Protein AF-A0A351V7A7-F1 (afdb_monomer)

Structure (mmCIF, N/CA/C/O backbone):
data_AF-A0A351V7A7-F1
#
_entry.id   AF-A0A351V7A7-F1
#
loop_
_atom_site.group_PDB
_atom_site.id
_atom_site.type_symbol
_atom_site.label_atom_id
_atom_site.label_alt_id
_atom_site.label_comp_id
_atom_site.label_asym_id
_atom_site.label_entity_id
_atom_site.label_seq_id
_atom_site.pdbx_PDB_ins_code
_atom_site.Cartn_x
_atom_site.Cartn_y
_atom_site.Cartn_z
_atom_site.occupancy
_atom_site.B_iso_or_equiv
_atom_site.auth_seq_id
_atom_site.auth_comp_id
_atom_site.auth_asym_id
_atom_site.auth_atom_id
_atom_site.pdbx_PDB_model_num
ATOM 1 N N . MET A 1 1 ? 24.935 11.975 -60.830 1.00 54.31 1 MET A N 1
ATOM 2 C CA . MET A 1 1 ? 24.536 12.596 -59.544 1.00 54.31 1 MET A CA 1
ATOM 3 C C . MET A 1 1 ? 23.933 11.621 -58.522 1.00 54.31 1 MET A C 1
ATOM 5 O O . MET A 1 1 ? 24.311 11.709 -57.364 1.00 54.31 1 MET A O 1
ATOM 9 N N . GLY A 1 2 ? 23.101 10.635 -58.896 1.00 61.66 2 GLY A N 1
ATOM 10 C CA . GLY A 1 2 ? 22.406 9.767 -57.917 1.00 61.66 2 GLY A CA 1
ATOM 11 C C . GLY A 1 2 ? 23.260 8.833 -57.032 1.00 61.66 2 GLY A C 1
ATOM 12 O O . GLY A 1 2 ? 22.868 8.538 -55.908 1.00 61.66 2 GLY A O 1
ATOM 13 N N . LYS A 1 3 ? 24.451 8.387 -57.471 1.00 72.12 3 LYS A N 1
ATOM 14 C CA . LYS A 1 3 ? 25.300 7.465 -56.675 1.00 72.12 3 LYS A CA 1
ATOM 15 C C . LYS A 1 3 ? 25.941 8.124 -55.445 1.00 72.12 3 LYS A C 1
ATOM 17 O O . LYS A 1 3 ? 26.081 7.466 -54.418 1.00 72.12 3 LYS A O 1
ATOM 22 N N . HIS A 1 4 ? 26.323 9.398 -55.547 1.00 75.44 4 HIS A N 1
ATOM 23 C CA . HIS A 1 4 ? 26.924 10.143 -54.434 1.00 75.44 4 HIS A CA 1
ATOM 24 C C . HIS A 1 4 ? 25.864 10.563 -53.416 1.00 75.44 4 HIS A C 1
ATOM 26 O O . HIS A 1 4 ? 26.072 10.366 -52.225 1.00 75.44 4 HIS A O 1
ATOM 32 N N . VAL A 1 5 ? 24.692 11.004 -53.885 1.00 77.88 5 VAL A N 1
ATOM 33 C CA . VAL A 1 5 ? 23.540 11.319 -53.024 1.00 77.88 5 VAL A CA 1
ATOM 34 C C . VAL A 1 5 ? 23.091 10.085 -52.231 1.00 77.88 5 VAL A C 1
ATOM 36 O O . VAL A 1 5 ? 22.943 10.165 -51.017 1.00 77.88 5 VAL A O 1
ATOM 39 N N . ARG A 1 6 ? 22.995 8.905 -52.869 1.00 80.94 6 ARG A N 1
ATOM 40 C CA . ARG A 1 6 ? 22.656 7.649 -52.173 1.00 80.94 6 ARG A CA 1
ATOM 41 C C . ARG A 1 6 ? 23.686 7.253 -51.109 1.00 80.94 6 ARG A C 1
ATOM 43 O O . ARG A 1 6 ? 23.310 6.748 -50.060 1.00 80.94 6 ARG A O 1
ATOM 50 N N . ARG A 1 7 ? 24.983 7.461 -51.372 1.00 84.19 7 ARG A N 1
ATOM 51 C CA . ARG A 1 7 ? 26.053 7.174 -50.398 1.00 84.19 7 ARG A CA 1
ATOM 52 C C . ARG A 1 7 ? 26.011 8.126 -49.204 1.00 84.19 7 ARG A C 1
ATOM 54 O O . ARG A 1 7 ? 26.176 7.667 -48.084 1.00 84.19 7 ARG A O 1
ATOM 61 N N . ILE A 1 8 ? 25.755 9.412 -49.438 1.00 86.69 8 ILE A N 1
ATOM 62 C CA . ILE A 1 8 ? 25.617 10.411 -48.369 1.00 86.69 8 ILE A CA 1
ATOM 63 C C . ILE A 1 8 ? 24.389 10.098 -47.505 1.00 86.69 8 ILE A C 1
ATOM 65 O O . ILE A 1 8 ? 24.499 10.081 -46.286 1.00 86.69 8 ILE A O 1
ATOM 69 N N . MET A 1 9 ? 23.254 9.759 -48.121 1.00 86.25 9 MET A N 1
ATOM 70 C CA . MET A 1 9 ? 22.037 9.370 -47.401 1.00 86.25 9 MET A CA 1
ATOM 71 C C . MET A 1 9 ? 22.237 8.100 -46.558 1.00 86.25 9 MET A C 1
ATOM 73 O O . MET A 1 9 ? 21.802 8.054 -45.413 1.00 86.25 9 MET A O 1
ATOM 77 N N . LEU A 1 10 ? 22.943 7.093 -47.086 1.00 87.38 10 LEU A N 1
ATOM 78 C CA . LEU A 1 10 ? 23.295 5.884 -46.330 1.00 87.38 10 LEU A CA 1
ATOM 79 C C . LEU A 1 10 ? 24.215 6.182 -45.139 1.00 87.38 10 LEU A C 1
ATOM 81 O O . LEU A 1 10 ? 24.006 5.628 -44.066 1.00 87.38 10 LEU A O 1
ATOM 85 N N . LEU A 1 11 ? 25.211 7.055 -45.311 1.00 87.69 11 LEU A N 1
ATOM 86 C CA . LEU A 1 11 ? 26.093 7.462 -44.214 1.00 87.69 11 LEU A CA 1
ATOM 87 C C . LEU A 1 11 ? 25.341 8.255 -43.139 1.00 87.69 11 LEU A C 1
ATOM 89 O O . LEU A 1 11 ? 25.584 8.040 -41.957 1.00 87.69 11 LEU A O 1
ATOM 93 N N . LEU A 1 12 ? 24.405 9.123 -43.537 1.00 88.69 12 LEU A N 1
ATOM 94 C CA . LEU A 1 12 ? 23.549 9.859 -42.606 1.00 88.69 12 LEU A CA 1
ATOM 95 C C . LEU A 1 12 ? 22.655 8.904 -41.801 1.00 88.69 12 LEU A C 1
ATOM 97 O O . LEU A 1 12 ? 22.594 9.011 -40.582 1.00 88.69 12 LEU A O 1
ATOM 101 N N . LEU A 1 13 ? 22.018 7.933 -42.466 1.00 87.94 13 LEU A N 1
ATOM 102 C CA . LEU A 1 13 ? 21.210 6.907 -41.799 1.00 87.94 13 LEU A CA 1
ATOM 103 C C . LEU A 1 13 ? 22.041 6.069 -40.824 1.00 87.94 13 LEU A C 1
ATOM 105 O O . LEU A 1 13 ? 21.587 5.798 -39.718 1.00 87.94 13 LEU A O 1
ATOM 109 N N . LEU A 1 14 ? 23.268 5.700 -41.203 1.00 90.00 14 LEU A N 1
ATOM 110 C CA . LEU A 1 14 ? 24.176 4.970 -40.321 1.00 90.00 14 LEU A CA 1
ATOM 111 C C . LEU A 1 14 ? 24.566 5.811 -39.097 1.00 90.00 14 LEU A C 1
ATOM 113 O O . LEU A 1 14 ? 24.555 5.303 -37.982 1.00 90.00 14 LEU A O 1
ATOM 117 N N . ALA A 1 15 ? 24.868 7.097 -39.287 1.00 86.38 15 ALA A N 1
ATOM 118 C CA . ALA A 1 15 ? 25.184 8.003 -38.186 1.00 86.38 15 ALA A CA 1
ATOM 119 C C . ALA A 1 15 ? 23.994 8.176 -37.227 1.00 86.38 15 ALA A C 1
ATOM 121 O O . ALA A 1 15 ? 24.184 8.130 -36.015 1.00 86.38 15 ALA A O 1
ATOM 122 N N . ILE A 1 16 ? 22.772 8.302 -37.758 1.00 87.31 16 ILE A N 1
ATOM 123 C CA . ILE A 1 16 ? 21.539 8.351 -36.961 1.00 87.31 16 ILE A CA 1
ATOM 124 C C . ILE A 1 16 ? 21.345 7.039 -36.191 1.00 87.31 16 ILE A C 1
ATOM 126 O O . ILE A 1 16 ? 21.069 7.076 -34.997 1.00 87.31 16 ILE A O 1
ATOM 130 N N . ALA A 1 17 ? 21.542 5.887 -36.836 1.00 84.00 17 ALA A N 1
ATOM 131 C CA . ALA A 1 17 ? 21.417 4.583 -36.188 1.00 84.00 17 ALA A CA 1
ATOM 132 C C . ALA A 1 17 ? 22.445 4.391 -35.060 1.00 84.00 17 ALA A C 1
ATOM 134 O O . ALA A 1 17 ? 22.088 3.928 -33.980 1.00 84.00 17 ALA A O 1
ATOM 135 N N . VAL A 1 18 ? 23.704 4.793 -35.272 1.00 89.25 18 VAL A N 1
ATOM 136 C CA . VAL A 1 18 ? 24.750 4.754 -34.234 1.00 89.25 18 VAL A CA 1
ATOM 137 C C . VAL A 1 18 ? 24.411 5.702 -33.084 1.00 89.25 18 VAL A C 1
ATOM 139 O O . VAL A 1 18 ? 24.521 5.316 -31.923 1.00 89.25 18 VAL A O 1
ATOM 142 N N . TYR A 1 19 ? 23.959 6.920 -33.389 1.00 85.44 19 TYR A N 1
ATOM 143 C CA . TYR A 1 19 ? 23.539 7.890 -32.379 1.00 85.44 19 TYR A CA 1
ATOM 144 C C . TYR A 1 19 ? 22.367 7.366 -31.534 1.00 85.44 19 TYR A C 1
ATOM 146 O O . TYR A 1 19 ? 22.426 7.419 -30.306 1.00 85.44 19 TYR A O 1
ATOM 154 N N . LEU A 1 20 ? 21.339 6.800 -32.175 1.00 83.88 20 LEU A N 1
ATOM 155 C CA . LEU A 1 20 ? 20.207 6.172 -31.492 1.00 83.88 20 LEU A CA 1
ATOM 156 C C . LEU A 1 20 ? 20.654 4.981 -30.645 1.00 83.88 20 LEU A C 1
ATOM 158 O O . LEU A 1 20 ? 20.231 4.874 -29.501 1.00 83.88 20 LEU A O 1
ATOM 162 N N . GLY A 1 21 ? 21.547 4.133 -31.162 1.00 82.38 21 GLY A N 1
ATOM 163 C CA . GLY A 1 21 ? 22.098 3.002 -30.418 1.00 82.38 21 GLY A CA 1
ATOM 164 C C . GLY A 1 21 ? 22.816 3.438 -29.141 1.00 82.38 21 GLY A C 1
ATOM 165 O O . GLY A 1 21 ? 22.538 2.905 -28.074 1.00 82.38 21 GLY A O 1
ATOM 166 N N . ILE A 1 22 ? 23.675 4.458 -29.215 1.00 86.00 22 ILE A N 1
ATOM 167 C CA . ILE A 1 22 ? 24.387 4.995 -28.041 1.00 86.00 22 ILE A CA 1
ATOM 168 C C . ILE A 1 22 ? 23.411 5.623 -27.036 1.00 86.00 22 ILE A C 1
ATOM 170 O O . ILE A 1 22 ? 23.590 5.472 -25.829 1.00 86.00 22 ILE A O 1
ATOM 174 N N . ARG A 1 23 ? 22.375 6.319 -27.518 1.00 83.06 23 ARG A N 1
ATOM 175 C CA . ARG A 1 23 ? 21.398 7.008 -26.664 1.00 83.06 23 ARG A CA 1
ATOM 176 C C . ARG A 1 23 ? 20.409 6.053 -25.989 1.00 83.06 23 ARG A C 1
ATOM 178 O O . ARG A 1 23 ? 20.081 6.265 -24.827 1.00 83.06 23 ARG A O 1
ATOM 185 N N . LEU A 1 24 ? 19.938 5.029 -26.699 1.00 86.81 24 LEU A N 1
ATOM 186 C CA . LEU A 1 24 ? 18.895 4.108 -26.229 1.00 86.81 24 LEU A CA 1
ATOM 187 C C . LEU A 1 24 ? 19.454 2.874 -25.520 1.00 86.81 24 LEU A C 1
ATOM 189 O O . LEU A 1 24 ? 18.743 2.271 -24.723 1.00 86.81 24 LEU A O 1
ATOM 193 N N . TYR A 1 25 ? 20.718 2.507 -25.748 1.00 87.25 25 TYR A N 1
ATOM 194 C CA . TYR A 1 25 ? 21.330 1.357 -25.078 1.00 87.25 25 TYR A CA 1
ATOM 195 C C . TYR A 1 25 ? 21.259 1.424 -23.540 1.00 87.25 25 TYR A C 1
ATOM 197 O O . TYR A 1 25 ? 20.875 0.427 -22.932 1.00 87.25 25 TYR A O 1
ATOM 205 N N . PRO A 1 26 ? 21.549 2.561 -22.877 1.00 86.69 26 PRO A N 1
ATOM 206 C CA . PRO A 1 26 ? 21.407 2.646 -21.426 1.00 86.69 26 PRO A CA 1
ATOM 207 C C . PRO A 1 26 ? 19.961 2.490 -20.940 1.00 86.69 26 PRO A C 1
ATOM 209 O O . PRO A 1 26 ? 19.739 1.918 -19.880 1.00 86.69 26 PRO A O 1
ATOM 212 N N . VAL A 1 27 ? 18.988 2.974 -21.720 1.00 87.88 27 VAL A N 1
ATOM 213 C CA . VAL A 1 27 ? 17.553 2.834 -21.425 1.00 87.88 27 VAL A CA 1
ATOM 214 C C . VAL A 1 27 ? 17.141 1.368 -21.537 1.00 87.88 27 VAL A C 1
ATOM 216 O O . VAL A 1 27 ? 16.478 0.842 -20.653 1.00 87.88 27 VAL A O 1
ATOM 219 N N . TRP A 1 28 ? 17.607 0.677 -22.581 1.00 88.06 28 TRP A N 1
ATOM 220 C CA . TRP A 1 28 ? 17.403 -0.761 -22.744 1.00 88.06 28 TRP A CA 1
ATOM 221 C C . TRP A 1 28 ? 18.041 -1.567 -21.607 1.00 88.06 28 TRP A C 1
ATOM 223 O O . TRP A 1 28 ? 17.397 -2.456 -21.062 1.00 88.06 28 TRP A O 1
ATOM 233 N N . LYS A 1 29 ? 19.275 -1.233 -21.198 1.00 89.50 29 LYS A N 1
ATOM 234 C CA . LYS A 1 29 ? 19.939 -1.888 -20.057 1.00 89.50 29 LYS A CA 1
ATOM 235 C C . LYS A 1 29 ? 19.120 -1.725 -18.771 1.00 89.50 29 LYS A C 1
ATOM 237 O O . LYS A 1 29 ? 18.917 -2.706 -18.065 1.00 89.50 29 LYS A O 1
ATOM 242 N N . ALA A 1 30 ? 18.639 -0.514 -18.490 1.00 89.00 30 ALA A N 1
ATOM 243 C CA . ALA A 1 30 ? 17.795 -0.244 -17.329 1.00 89.00 30 ALA A CA 1
ATOM 244 C C . ALA A 1 30 ? 16.463 -1.010 -17.393 1.00 89.00 30 ALA A C 1
ATOM 246 O O . ALA A 1 30 ? 16.033 -1.575 -16.396 1.00 89.00 30 ALA A O 1
ATOM 247 N N . ALA A 1 31 ? 15.849 -1.093 -18.574 1.00 86.25 31 ALA A N 1
ATOM 248 C CA . ALA A 1 31 ? 14.602 -1.819 -18.777 1.00 86.25 31 ALA A CA 1
ATOM 249 C C . ALA A 1 31 ? 14.735 -3.335 -18.566 1.00 86.25 31 ALA A C 1
ATOM 251 O O . ALA A 1 31 ? 13.866 -3.944 -17.948 1.00 86.25 31 ALA A O 1
ATOM 252 N N . VAL A 1 32 ? 15.829 -3.936 -19.050 1.00 87.75 32 VAL A N 1
ATOM 253 C CA . VAL A 1 32 ? 16.147 -5.350 -18.793 1.00 87.75 32 VAL A CA 1
ATOM 254 C C . VAL A 1 32 ? 16.356 -5.579 -17.298 1.00 87.75 32 VAL A C 1
ATOM 256 O O . VAL A 1 32 ? 15.750 -6.484 -16.735 1.00 87.75 32 VAL A O 1
ATOM 259 N N . TYR A 1 33 ? 17.133 -4.711 -16.642 1.00 88.19 33 TYR A N 1
ATOM 260 C CA . TYR A 1 33 ? 17.355 -4.801 -15.201 1.00 88.19 33 TYR A CA 1
ATOM 261 C C . TYR A 1 33 ? 16.041 -4.729 -14.411 1.00 88.19 33 TYR A C 1
ATOM 263 O O . TYR A 1 33 ? 15.819 -5.557 -13.535 1.00 88.19 33 TYR A O 1
ATOM 271 N N . LEU A 1 34 ? 15.142 -3.797 -14.749 1.00 84.69 34 LEU A N 1
ATOM 272 C CA . LEU A 1 34 ? 13.818 -3.720 -14.129 1.00 84.69 34 LEU A CA 1
ATOM 273 C C . LEU A 1 34 ? 13.022 -5.007 -14.333 1.00 84.69 34 LEU A C 1
ATOM 275 O O . LEU A 1 34 ? 12.514 -5.539 -13.361 1.00 84.69 34 LEU A O 1
ATOM 279 N N . SER A 1 35 ? 12.965 -5.554 -15.550 1.00 82.50 35 SER A N 1
ATOM 280 C CA . SER A 1 35 ? 12.219 -6.800 -15.789 1.00 82.50 35 SER A CA 1
ATOM 281 C C . SER A 1 35 ? 12.776 -8.023 -15.061 1.00 82.50 35 SER A C 1
ATOM 283 O O . SER A 1 35 ? 12.042 -8.978 -14.843 1.00 82.50 35 SER A O 1
ATOM 285 N N . GLU A 1 36 ? 14.064 -8.017 -14.717 1.00 84.81 36 GLU A N 1
ATOM 286 C CA . GLU A 1 36 ? 14.718 -9.121 -14.007 1.00 84.81 36 GLU A CA 1
ATOM 287 C C . GLU A 1 36 ? 14.651 -8.971 -12.481 1.00 84.81 36 GLU A C 1
ATOM 289 O O . GLU A 1 36 ? 14.769 -9.970 -11.777 1.00 84.81 36 GLU A O 1
ATOM 294 N N . ASN A 1 37 ? 14.494 -7.744 -11.968 1.00 85.19 37 ASN A N 1
ATOM 295 C CA . ASN A 1 37 ? 14.590 -7.444 -10.534 1.00 85.19 37 ASN A CA 1
ATOM 296 C C . ASN A 1 37 ? 13.294 -6.883 -9.927 1.00 85.19 37 ASN A C 1
ATOM 298 O O . ASN A 1 37 ? 13.193 -6.817 -8.706 1.00 85.19 37 ASN A O 1
ATOM 302 N N . MET A 1 38 ? 12.315 -6.473 -10.740 1.00 81.81 38 MET A N 1
ATOM 303 C CA . MET A 1 38 ? 10.964 -6.154 -10.278 1.00 81.81 38 MET A CA 1
ATOM 304 C C . MET A 1 38 ? 10.112 -7.414 -10.326 1.00 81.81 38 MET A C 1
ATOM 306 O O . MET A 1 38 ? 9.754 -7.890 -11.403 1.00 81.81 38 MET A O 1
ATOM 310 N N . ASP A 1 39 ? 9.765 -7.918 -9.149 1.00 76.94 39 ASP A N 1
ATOM 311 C CA . ASP A 1 39 ? 8.800 -8.993 -8.989 1.00 76.94 39 ASP A CA 1
ATOM 312 C C . ASP A 1 39 ? 7.497 -8.420 -8.424 1.00 76.94 39 ASP A C 1
ATOM 314 O O . ASP A 1 39 ? 7.470 -7.892 -7.317 1.00 76.94 39 ASP A O 1
ATOM 318 N N . PHE A 1 40 ? 6.414 -8.501 -9.195 1.00 75.00 40 PHE A N 1
ATOM 319 C CA . PHE A 1 40 ? 5.090 -8.065 -8.742 1.00 75.00 40 PHE A CA 1
ATOM 320 C C . PHE A 1 40 ? 4.334 -9.161 -7.979 1.00 75.00 40 PHE A C 1
ATOM 322 O O . PHE A 1 40 ? 3.235 -8.906 -7.504 1.00 75.00 40 PHE A O 1
ATOM 329 N N . ALA A 1 41 ? 4.903 -10.362 -7.841 1.00 77.38 41 ALA A N 1
ATOM 330 C CA . ALA A 1 41 ? 4.421 -11.351 -6.882 1.00 77.38 41 ALA A CA 1
ATOM 331 C C . ALA A 1 41 ? 5.002 -11.114 -5.478 1.00 77.38 41 ALA A C 1
ATOM 333 O O . ALA A 1 41 ? 4.406 -11.544 -4.497 1.00 77.38 41 ALA A O 1
ATOM 334 N N . HIS A 1 42 ? 6.146 -10.427 -5.367 1.00 84.31 42 HIS A N 1
ATOM 335 C CA . HIS A 1 42 ? 6.835 -10.194 -4.097 1.00 84.31 42 HIS A CA 1
ATOM 336 C C . HIS A 1 42 ? 7.361 -8.762 -4.025 1.00 84.31 42 HIS A C 1
ATOM 338 O O . HIS A 1 42 ? 8.446 -8.461 -4.535 1.00 84.31 42 HIS A O 1
ATOM 344 N N . TYR A 1 43 ? 6.604 -7.876 -3.385 1.00 84.19 43 TYR A N 1
ATOM 345 C CA . TYR A 1 43 ? 7.007 -6.483 -3.212 1.00 84.19 43 TYR A CA 1
ATOM 346 C C . TYR A 1 43 ? 6.527 -5.909 -1.884 1.00 84.19 43 TYR A C 1
ATOM 348 O O . TYR A 1 43 ? 5.490 -6.296 -1.346 1.00 84.19 43 TYR A O 1
ATOM 356 N N . THR A 1 44 ? 7.262 -4.929 -1.376 1.00 88.56 44 THR A N 1
ATOM 357 C CA . THR A 1 44 ? 6.793 -4.027 -0.327 1.00 88.56 44 THR A CA 1
ATOM 358 C C . THR A 1 44 ? 6.294 -2.744 -0.959 1.00 88.56 44 THR A C 1
ATOM 360 O O . THR A 1 44 ? 6.838 -2.283 -1.967 1.00 88.56 44 THR A O 1
ATOM 363 N N . TYR A 1 45 ? 5.261 -2.164 -0.368 1.00 85.56 45 TYR A N 1
ATOM 364 C CA . TYR A 1 45 ? 4.711 -0.906 -0.829 1.00 85.56 45 TYR A CA 1
ATOM 365 C C . TYR A 1 45 ? 4.457 0.044 0.329 1.00 85.56 45 TYR A C 1
ATOM 367 O O . TYR A 1 45 ? 4.176 -0.343 1.467 1.00 85.56 45 TYR A O 1
ATOM 375 N N . GLU A 1 46 ? 4.542 1.316 -0.005 1.00 88.69 46 GLU A N 1
ATOM 376 C CA . GLU A 1 46 ? 4.198 2.420 0.860 1.00 88.69 46 GLU A CA 1
ATOM 377 C C . GLU A 1 46 ? 3.349 3.393 0.070 1.00 88.69 46 GLU A C 1
ATOM 379 O O . GLU A 1 46 ? 3.610 3.681 -1.096 1.00 88.69 46 GLU A O 1
ATOM 384 N N . LEU A 1 47 ? 2.298 3.857 0.709 1.00 84.88 47 LEU A N 1
ATOM 385 C CA . LEU A 1 47 ? 1.217 4.555 0.072 1.00 84.88 47 LEU A CA 1
ATOM 386 C C . LEU A 1 47 ? 0.807 5.711 0.959 1.00 84.88 47 LEU A C 1
ATOM 388 O O . LEU A 1 47 ? 0.543 5.514 2.139 1.00 84.88 47 LEU A O 1
ATOM 392 N N . GLU A 1 48 ? 0.710 6.897 0.393 1.00 86.62 48 GLU A N 1
ATOM 393 C CA . GLU A 1 48 ? 0.175 8.070 1.061 1.00 86.62 48 GLU A CA 1
ATOM 394 C C . GLU A 1 48 ? -1.032 8.567 0.288 1.00 86.62 48 GLU A C 1
ATOM 396 O O . GLU A 1 48 ? -0.984 8.710 -0.932 1.00 86.62 48 GLU A O 1
ATOM 401 N N . VAL A 1 49 ? -2.115 8.815 1.008 1.00 84.00 49 VAL A N 1
ATOM 402 C CA . VAL A 1 49 ? -3.379 9.280 0.452 1.00 84.00 49 VAL A CA 1
ATOM 403 C C . VAL A 1 49 ? -3.828 10.486 1.241 1.00 84.00 49 VAL A C 1
ATOM 405 O O . VAL A 1 49 ? -3.933 10.430 2.467 1.00 84.00 49 VAL A O 1
ATOM 408 N N . GLU A 1 50 ? -4.158 11.552 0.533 1.00 86.00 50 GLU A N 1
ATOM 409 C CA . GLU A 1 50 ? -4.927 12.659 1.073 1.00 86.00 50 GLU A CA 1
ATOM 410 C C . GLU A 1 50 ? -6.307 12.653 0.426 1.00 86.00 50 GLU A C 1
ATOM 412 O O . GLU A 1 50 ? -6.436 12.691 -0.799 1.00 86.00 50 GLU A O 1
ATOM 417 N N . LEU A 1 51 ? -7.341 12.578 1.255 1.00 84.25 51 LEU A N 1
ATOM 418 C CA . LEU A 1 51 ? -8.732 12.628 0.841 1.00 84.25 51 LEU A CA 1
ATOM 419 C C . LEU A 1 51 ? -9.236 14.072 0.873 1.00 84.25 51 LEU A C 1
ATOM 421 O O . LEU A 1 51 ? -8.964 14.819 1.815 1.00 84.25 51 LEU A O 1
ATOM 425 N N . ASP A 1 52 ? -9.999 14.444 -0.146 1.00 81.94 52 ASP A N 1
ATOM 426 C CA . ASP A 1 52 ? -10.724 15.700 -0.217 1.00 81.94 52 ASP A CA 1
ATOM 427 C C . ASP A 1 52 ? -12.027 15.592 0.583 1.00 81.94 52 ASP A C 1
ATOM 429 O O . ASP A 1 52 ? -12.993 14.943 0.176 1.00 81.94 52 ASP A O 1
ATOM 433 N N . GLN A 1 53 ? -12.045 16.234 1.749 1.00 76.62 53 GLN A N 1
ATOM 434 C CA . GLN A 1 53 ? -13.199 16.241 2.642 1.00 76.62 53 GLN A CA 1
ATOM 435 C C . GLN A 1 53 ? -14.424 16.939 2.025 1.00 76.62 53 GLN A C 1
ATOM 437 O O . GLN A 1 53 ? -15.550 16.621 2.411 1.00 76.62 53 GLN A O 1
ATOM 442 N N . GLU A 1 54 ? -14.229 17.877 1.094 1.00 76.56 54 GLU A N 1
ATOM 443 C CA . GLU A 1 54 ? -15.321 18.633 0.470 1.00 76.56 54 GLU A CA 1
ATOM 444 C C . GLU A 1 54 ? -16.048 17.799 -0.594 1.00 76.56 54 GLU A C 1
ATOM 446 O O . GLU A 1 54 ? -17.274 17.878 -0.711 1.00 76.56 54 GLU A O 1
ATOM 451 N N . GLU A 1 55 ? -15.310 16.939 -1.298 1.00 74.06 55 GLU A N 1
ATOM 452 C CA . GLU A 1 55 ? -15.829 16.033 -2.332 1.00 74.06 55 GLU A CA 1
ATOM 453 C C . GLU A 1 55 ? -16.319 14.684 -1.766 1.00 74.06 55 GLU A C 1
ATOM 455 O O . GLU A 1 55 ? -17.005 13.914 -2.449 1.00 74.06 55 GLU A O 1
ATOM 460 N N . MET A 1 56 ? -16.026 14.380 -0.495 1.00 72.06 56 MET A N 1
ATOM 461 C CA . MET A 1 56 ? -16.534 13.180 0.176 1.00 72.06 56 MET A CA 1
ATOM 462 C C . MET A 1 56 ? -18.066 13.165 0.255 1.00 72.06 56 MET A C 1
ATOM 464 O O . MET A 1 56 ? -18.724 14.110 0.700 1.00 72.06 56 MET A O 1
ATOM 468 N N . GLN A 1 57 ? -18.665 12.013 -0.060 1.00 69.69 57 GLN A N 1
ATOM 469 C CA . GLN A 1 57 ? -20.094 11.817 0.175 1.00 69.69 57 GLN A CA 1
ATOM 470 C C . GLN A 1 57 ? -20.408 11.937 1.674 1.00 69.69 57 GLN A C 1
ATOM 472 O O . GLN A 1 57 ? -19.656 11.448 2.521 1.00 69.69 57 GLN A O 1
ATOM 477 N N . ARG A 1 58 ? -21.571 12.516 2.018 1.00 70.25 58 ARG A N 1
ATOM 478 C CA . ARG A 1 58 ? -21.975 12.748 3.423 1.00 70.25 58 ARG A CA 1
ATOM 479 C C . ARG A 1 58 ? -21.872 11.507 4.312 1.00 70.25 58 ARG A C 1
ATOM 481 O O . ARG A 1 58 ? -21.566 11.637 5.493 1.00 70.25 58 ARG A O 1
ATOM 488 N N . GLU A 1 59 ? -22.160 10.321 3.779 1.00 66.94 59 GLU A N 1
ATOM 489 C CA . GLU A 1 59 ? -22.089 9.071 4.546 1.00 66.94 59 GLU A CA 1
ATOM 490 C C . GLU A 1 59 ? -20.644 8.653 4.854 1.00 66.94 59 GLU A C 1
ATOM 492 O O . GLU A 1 59 ? -20.360 8.238 5.977 1.00 66.94 59 GLU A O 1
ATOM 497 N N . GLN A 1 60 ? -19.722 8.833 3.904 1.00 66.62 60 GLN A N 1
ATOM 498 C CA . GLN A 1 60 ? -18.300 8.519 4.067 1.00 66.62 60 GLN A CA 1
ATOM 499 C C . GLN A 1 60 ? -17.626 9.503 5.031 1.00 66.62 60 GLN A C 1
ATOM 501 O O . GLN A 1 60 ? -16.927 9.077 5.950 1.00 66.62 60 GLN A O 1
ATOM 506 N N . GLY A 1 61 ? -17.895 10.807 4.880 1.00 72.31 61 GLY A N 1
ATOM 507 C CA . GLY A 1 61 ? -17.367 11.835 5.784 1.00 72.31 61 GLY A CA 1
ATOM 508 C C . GLY A 1 61 ? -17.825 11.603 7.224 1.00 72.31 61 GLY A C 1
ATOM 509 O O . GLY A 1 61 ? -17.020 11.599 8.152 1.00 72.31 61 GLY A O 1
ATOM 510 N N . ARG A 1 62 ? -19.108 11.263 7.409 1.00 72.06 62 ARG A N 1
ATOM 511 C CA . ARG A 1 62 ? -19.661 10.919 8.724 1.00 72.06 62 ARG A CA 1
ATOM 512 C C . ARG A 1 62 ? -19.004 9.679 9.338 1.00 72.06 62 ARG A C 1
ATOM 514 O O . ARG A 1 62 ? -18.843 9.620 10.554 1.00 72.06 62 ARG A O 1
ATOM 521 N N . LEU A 1 63 ? -18.651 8.676 8.534 1.00 72.75 63 LEU A N 1
ATOM 522 C CA . LEU A 1 63 ? -17.970 7.479 9.026 1.00 72.75 63 LEU A CA 1
ATOM 523 C C . LEU A 1 63 ? -16.562 7.811 9.535 1.00 72.75 63 LEU A C 1
ATOM 525 O O . LEU A 1 63 ? -16.213 7.373 10.631 1.00 72.75 63 LEU A O 1
ATOM 529 N N . LEU A 1 64 ? -15.792 8.622 8.800 1.00 76.50 64 LEU A N 1
ATOM 530 C CA . LEU A 1 64 ? -14.473 9.084 9.252 1.00 76.50 64 LEU A CA 1
ATOM 531 C C . LEU A 1 64 ? -14.570 9.947 10.513 1.00 76.50 64 LEU A C 1
ATOM 533 O O . LEU A 1 64 ? -13.790 9.750 11.441 1.00 76.50 64 LEU A O 1
ATOM 537 N N . GLU A 1 65 ? -15.562 10.837 10.602 1.00 78.25 65 GLU A N 1
ATOM 538 C CA . GLU A 1 65 ? -15.821 11.631 11.810 1.00 78.25 65 GLU A CA 1
ATOM 539 C C . GLU A 1 65 ? -16.130 10.749 13.027 1.00 78.25 65 GLU A C 1
ATOM 541 O O . GLU A 1 65 ? -15.618 10.987 14.123 1.00 78.25 65 GLU A O 1
ATOM 546 N N . ILE A 1 66 ? -16.959 9.714 12.851 1.00 77.62 66 ILE A N 1
ATOM 547 C CA . ILE A 1 66 ? -17.271 8.758 13.919 1.00 77.62 66 ILE A CA 1
ATOM 548 C C . ILE A 1 66 ? -16.011 7.997 14.320 1.00 77.62 66 ILE A C 1
ATOM 550 O O . ILE A 1 66 ? -15.742 7.883 15.516 1.00 77.62 66 ILE A O 1
ATOM 554 N N . LEU A 1 67 ? -15.238 7.500 13.349 1.00 77.31 67 LEU A N 1
ATOM 555 C CA . LEU A 1 67 ? -13.985 6.799 13.614 1.00 77.31 67 LEU A CA 1
ATOM 556 C C . LEU A 1 67 ? -13.008 7.689 14.381 1.00 77.31 67 LEU A C 1
ATOM 558 O O . LEU A 1 67 ? -12.540 7.266 15.435 1.00 77.31 67 LEU A O 1
ATOM 562 N N . ALA A 1 68 ? -12.768 8.921 13.933 1.00 83.12 68 ALA A N 1
ATOM 563 C CA . ALA A 1 68 ? -11.960 9.920 14.634 1.00 83.12 68 ALA A CA 1
ATOM 564 C C . ALA A 1 68 ? -12.445 10.130 16.079 1.00 83.12 68 ALA A C 1
ATOM 566 O O . ALA A 1 68 ? -11.672 10.022 17.032 1.00 83.12 68 ALA A O 1
ATOM 567 N N . ALA A 1 69 ? -13.754 10.314 16.272 1.00 80.06 69 ALA A N 1
ATOM 568 C CA . ALA A 1 69 ? -14.339 10.545 17.589 1.00 80.06 69 ALA A CA 1
ATOM 569 C C . ALA A 1 69 ? -14.172 9.368 18.568 1.00 80.06 69 ALA A C 1
ATOM 571 O O . ALA A 1 69 ? -14.003 9.601 19.769 1.00 80.06 69 ALA A O 1
ATOM 572 N N . VAL A 1 70 ? -14.245 8.117 18.093 1.00 78.75 70 VAL A N 1
ATOM 573 C CA . VAL A 1 70 ? -14.134 6.930 18.964 1.00 78.75 70 VAL A CA 1
ATOM 574 C C . VAL A 1 70 ? -12.690 6.506 19.202 1.00 78.75 70 VAL A C 1
ATOM 576 O O . VAL A 1 70 ? -12.383 6.011 20.284 1.00 78.75 70 VAL A O 1
ATOM 579 N N . THR A 1 71 ? -11.808 6.722 18.228 1.00 81.62 71 THR A N 1
ATOM 580 C CA . THR A 1 71 ? -10.384 6.349 18.291 1.00 81.62 71 THR A CA 1
ATOM 581 C C . THR A 1 71 ? -9.504 7.447 18.884 1.00 81.62 71 THR A C 1
ATOM 583 O O . THR A 1 71 ? -8.399 7.164 19.336 1.00 81.62 71 THR A O 1
ATOM 586 N N . GLY A 1 72 ? -9.999 8.685 18.933 1.00 81.50 72 GLY A N 1
ATOM 587 C CA . GLY A 1 72 ? -9.290 9.829 19.499 1.00 81.50 72 GLY A CA 1
ATOM 588 C C . GLY A 1 72 ? -8.374 10.571 18.538 1.00 81.50 72 GLY A C 1
ATOM 589 O O . GLY A 1 72 ? -7.676 11.481 18.980 1.00 81.50 72 GLY A O 1
ATOM 590 N N . PHE A 1 73 ? -8.382 10.202 17.260 1.00 84.69 73 PHE A N 1
ATOM 591 C CA . PHE A 1 73 ? -7.672 10.932 16.218 1.00 84.69 73 PHE A CA 1
ATOM 592 C C . PHE A 1 73 ? -8.422 12.213 15.841 1.00 84.69 73 PHE A C 1
ATOM 594 O O . PHE A 1 73 ? -9.640 12.316 16.006 1.00 84.69 73 PHE A O 1
ATOM 601 N N . GLU A 1 74 ? -7.690 13.189 15.314 1.00 84.44 74 GLU A N 1
ATOM 602 C CA . GLU A 1 74 ? -8.297 14.367 14.696 1.00 84.44 74 GLU A CA 1
ATOM 603 C C . GLU A 1 74 ? -8.972 13.962 13.369 1.00 84.44 74 GLU A C 1
ATOM 605 O O . GLU A 1 74 ? -8.426 13.118 12.650 1.00 84.44 74 GLU A O 1
ATOM 610 N N . PRO A 1 75 ? -10.152 14.511 13.023 1.00 80.62 75 PRO A N 1
ATOM 611 C CA . PRO A 1 75 ? -10.825 14.210 11.756 1.00 80.62 75 PRO A CA 1
ATOM 612 C C . PRO A 1 75 ? -9.924 14.415 10.532 1.00 80.62 75 PRO A C 1
ATOM 614 O O . PRO A 1 75 ? -9.920 13.595 9.620 1.00 80.62 75 PRO A O 1
ATOM 617 N N . GLU A 1 76 ? -9.093 15.455 10.551 1.00 82.94 76 GLU A N 1
ATOM 618 C CA . GLU A 1 76 ? -8.138 15.777 9.492 1.00 82.94 76 GLU A CA 1
ATOM 619 C C . GLU A 1 76 ? -7.059 14.691 9.342 1.00 82.94 76 GLU A C 1
ATOM 621 O O . GLU A 1 76 ? -6.619 14.397 8.231 1.00 82.94 76 GLU A O 1
ATOM 626 N N . ALA A 1 77 ? -6.667 14.038 10.443 1.00 84.56 77 ALA A N 1
ATOM 627 C CA . ALA A 1 77 ? -5.730 12.917 10.407 1.00 84.56 77 ALA A CA 1
ATOM 628 C C . ALA A 1 77 ? -6.339 11.682 9.725 1.00 84.56 77 ALA A C 1
ATOM 630 O O . ALA A 1 77 ? -5.614 10.909 9.109 1.00 84.56 77 ALA A O 1
ATOM 631 N N . MET A 1 78 ? -7.663 11.506 9.773 1.00 83.31 78 MET A N 1
ATOM 632 C CA . MET A 1 78 ? -8.353 10.423 9.058 1.00 83.31 78 MET A CA 1
ATOM 633 C C . MET A 1 78 ? -8.470 10.677 7.551 1.00 83.31 78 MET A C 1
ATOM 635 O O . MET A 1 78 ? -8.661 9.731 6.791 1.00 83.31 78 MET A O 1
ATOM 639 N N . CYS A 1 79 ? -8.316 11.929 7.112 1.00 83.69 79 CYS A N 1
ATOM 640 C CA . CYS A 1 79 ? -8.235 12.283 5.695 1.00 83.69 79 CYS A CA 1
ATOM 641 C C . CYS A 1 79 ? -6.811 12.156 5.134 1.00 83.69 79 CYS A C 1
ATOM 643 O O . CYS A 1 79 ? -6.641 12.188 3.923 1.00 83.69 79 CYS A O 1
ATOM 645 N N . ARG A 1 80 ? -5.786 12.001 5.983 1.00 87.69 80 ARG A N 1
ATOM 646 C CA . ARG A 1 80 ? -4.389 11.781 5.577 1.00 87.69 80 ARG A CA 1
ATOM 647 C C . ARG A 1 80 ? -3.944 10.394 6.012 1.00 87.69 80 ARG A C 1
ATOM 649 O O . ARG A 1 80 ? -3.599 10.191 7.171 1.00 87.69 80 ARG A O 1
ATOM 656 N N . LEU A 1 81 ? -3.942 9.433 5.102 1.00 85.94 81 LEU A N 1
ATOM 657 C CA . LEU A 1 81 ? -3.640 8.040 5.414 1.00 85.94 81 LEU A CA 1
ATOM 658 C C . LEU A 1 81 ? -2.282 7.647 4.840 1.00 85.94 81 LEU A C 1
ATOM 660 O O . LEU A 1 81 ? -2.014 7.868 3.663 1.00 85.94 81 LEU A O 1
ATOM 664 N N . THR A 1 82 ? -1.454 7.001 5.653 1.00 88.44 82 THR A N 1
ATOM 665 C CA . THR A 1 82 ? -0.296 6.245 5.176 1.00 88.44 82 THR A CA 1
ATOM 666 C C . THR A 1 82 ? -0.617 4.763 5.287 1.00 88.44 82 THR A C 1
ATOM 668 O O . THR A 1 82 ? -0.959 4.285 6.367 1.00 88.44 82 THR A O 1
ATOM 671 N N . VAL A 1 83 ? -0.496 4.014 4.196 1.00 87.56 83 VAL A N 1
ATOM 672 C CA . VAL A 1 83 ? -0.578 2.554 4.207 1.00 87.56 83 VAL A CA 1
ATOM 673 C C . VAL A 1 83 ? 0.787 1.981 3.884 1.00 87.56 83 VAL A C 1
ATOM 675 O O . VAL A 1 83 ? 1.435 2.381 2.921 1.00 87.56 83 VAL A O 1
ATOM 678 N N . ARG A 1 84 ? 1.232 1.028 4.690 1.00 89.81 84 ARG A N 1
ATOM 679 C CA . ARG A 1 84 ? 2.474 0.289 4.463 1.00 89.81 84 ARG A CA 1
ATOM 680 C C . ARG A 1 84 ? 2.138 -1.177 4.381 1.00 89.81 84 ARG A C 1
ATOM 682 O O . ARG A 1 84 ? 1.289 -1.644 5.133 1.00 89.81 84 ARG A O 1
ATOM 689 N N . GLY A 1 85 ? 2.791 -1.905 3.500 1.00 88.94 85 GLY A N 1
ATOM 690 C CA . GLY A 1 85 ? 2.425 -3.290 3.315 1.00 88.94 85 GLY A CA 1
ATOM 691 C C . GLY A 1 85 ? 3.388 -4.068 2.459 1.00 88.94 85 GLY A C 1
ATOM 692 O O . GLY A 1 85 ? 4.424 -3.573 2.010 1.00 88.94 85 GLY A O 1
ATOM 693 N N . SER A 1 86 ? 3.016 -5.316 2.242 1.00 88.94 86 SER A N 1
ATOM 694 C CA . SER A 1 86 ? 3.715 -6.207 1.338 1.00 88.94 86 SER A CA 1
ATOM 695 C C . SER A 1 86 ? 2.741 -7.138 0.653 1.00 88.94 86 SER A C 1
ATOM 697 O O . SER A 1 86 ? 1.723 -7.525 1.225 1.00 88.94 86 SER A O 1
ATOM 699 N N . VAL A 1 87 ? 3.096 -7.521 -0.560 1.00 85.44 87 VAL A N 1
ATOM 700 C CA . VAL A 1 87 ? 2.421 -8.554 -1.325 1.00 85.44 87 VAL A CA 1
ATOM 701 C C . VAL A 1 87 ? 3.336 -9.760 -1.415 1.00 85.44 87 VAL A C 1
ATOM 703 O O . VAL A 1 87 ? 4.535 -9.623 -1.670 1.00 85.44 87 VAL A O 1
ATOM 706 N N . TRP A 1 88 ? 2.753 -10.927 -1.176 1.00 87.00 88 TRP A N 1
ATOM 707 C CA . TRP A 1 88 ? 3.391 -12.220 -1.334 1.00 87.00 88 TRP A CA 1
ATOM 708 C C . TRP A 1 88 ? 2.437 -13.155 -2.070 1.00 87.00 88 TRP A C 1
ATOM 710 O O . TRP A 1 88 ? 1.416 -13.562 -1.522 1.00 87.00 88 TRP A O 1
ATOM 720 N N . GLU A 1 89 ? 2.778 -13.480 -3.313 1.00 84.12 89 GLU A N 1
ATOM 721 C CA . GLU A 1 89 ? 1.950 -14.251 -4.240 1.00 84.12 89 GLU A CA 1
ATOM 722 C C . GLU A 1 89 ? 0.547 -13.638 -4.416 1.00 84.12 89 GLU A C 1
ATOM 724 O O . GLU A 1 89 ? 0.390 -12.631 -5.106 1.00 84.12 89 GLU A O 1
ATOM 729 N N . ASP A 1 90 ? -0.473 -14.247 -3.818 1.00 80.81 90 ASP A N 1
ATOM 730 C CA . ASP A 1 90 ? -1.874 -13.824 -3.854 1.00 80.81 90 ASP A CA 1
ATOM 731 C C . ASP A 1 90 ? -2.327 -13.135 -2.557 1.00 80.81 90 ASP A C 1
ATOM 733 O O . ASP A 1 90 ? -3.505 -12.808 -2.404 1.00 80.81 90 ASP A O 1
ATOM 737 N N . THR A 1 91 ? -1.399 -12.923 -1.624 1.00 85.44 91 THR A N 1
ATOM 738 C CA . THR A 1 91 ? -1.678 -12.423 -0.285 1.00 85.44 91 THR A CA 1
ATOM 739 C C . THR A 1 91 ? -1.141 -11.007 -0.104 1.00 85.44 91 THR A C 1
ATOM 741 O O . THR A 1 91 ? 0.021 -10.717 -0.385 1.00 85.44 91 THR A O 1
ATOM 744 N N . ILE A 1 92 ? -1.977 -10.125 0.434 1.00 86.25 92 ILE A N 1
ATOM 745 C CA . ILE A 1 92 ? -1.649 -8.734 0.749 1.00 86.25 92 ILE A CA 1
ATOM 746 C C . ILE A 1 92 ? -1.674 -8.558 2.251 1.00 86.25 92 ILE A C 1
ATOM 748 O O . ILE A 1 92 ? -2.652 -8.904 2.906 1.00 86.25 92 ILE A O 1
ATOM 752 N N . HIS A 1 93 ? -0.631 -7.939 2.781 1.00 91.25 93 HIS A N 1
ATOM 753 C CA . HIS A 1 93 ? -0.604 -7.401 4.132 1.00 91.25 93 HIS A CA 1
ATOM 754 C C . HIS A 1 93 ? -0.584 -5.882 4.063 1.00 91.25 93 HIS A C 1
ATOM 756 O O . HIS A 1 93 ? 0.271 -5.321 3.382 1.00 91.25 93 HIS A O 1
ATOM 762 N N . ALA A 1 94 ? -1.499 -5.223 4.773 1.00 89.94 94 ALA A N 1
ATOM 763 C CA . ALA A 1 94 ? -1.605 -3.770 4.796 1.00 89.94 94 ALA A CA 1
ATOM 764 C C . ALA A 1 94 ? -1.752 -3.238 6.226 1.00 89.94 94 ALA A C 1
ATOM 766 O O . ALA A 1 94 ? -2.571 -3.717 7.006 1.00 89.94 94 ALA A O 1
ATOM 767 N N . LEU A 1 95 ? -0.992 -2.198 6.549 1.00 90.62 95 LEU A N 1
ATOM 768 C CA . LEU A 1 95 ? -0.997 -1.471 7.813 1.00 90.62 95 LEU A CA 1
ATOM 769 C C . LEU A 1 95 ? -1.388 -0.021 7.537 1.00 90.62 95 LEU A C 1
ATOM 771 O O . LEU A 1 95 ? -0.686 0.657 6.793 1.00 90.62 95 LEU A O 1
ATOM 775 N N . ILE A 1 96 ? -2.482 0.458 8.127 1.00 88.62 96 ILE A N 1
ATOM 776 C CA . ILE A 1 96 ? -3.042 1.794 7.884 1.00 88.62 96 ILE A CA 1
ATOM 777 C C . ILE A 1 96 ? -2.793 2.697 9.096 1.00 88.62 96 ILE A C 1
ATOM 779 O O . ILE A 1 96 ? -3.181 2.377 10.225 1.00 88.62 96 ILE A O 1
ATOM 783 N N . TYR A 1 97 ? -2.193 3.854 8.833 1.00 88.81 97 TYR A N 1
ATOM 784 C CA . TYR A 1 97 ? -1.817 4.880 9.800 1.00 88.81 97 TYR A CA 1
ATOM 785 C C . TYR A 1 97 ? -2.508 6.209 9.448 1.00 88.81 97 TYR A C 1
ATOM 787 O O . TYR A 1 97 ? -2.225 6.777 8.391 1.00 88.81 97 TYR A O 1
ATOM 795 N N . PRO A 1 98 ? -3.405 6.728 10.302 1.00 86.44 98 PRO A N 1
ATOM 796 C CA . PRO A 1 98 ? -3.922 8.089 10.167 1.00 86.44 98 PRO A CA 1
ATOM 797 C C . PRO A 1 98 ? -2.846 9.140 10.488 1.00 86.44 98 PRO A C 1
ATOM 799 O O . PRO A 1 98 ? -2.023 8.926 11.374 1.00 86.44 98 PRO A O 1
ATOM 802 N N . GLY A 1 99 ? -2.885 10.294 9.821 1.00 78.44 99 GLY A N 1
ATOM 803 C CA . GLY A 1 99 ? -2.011 11.452 10.053 1.00 78.44 99 GLY A CA 1
ATOM 804 C C . GLY A 1 99 ? -0.894 11.680 9.025 1.00 78.44 99 GLY A C 1
ATOM 805 O O . GLY A 1 99 ? -0.227 12.714 9.086 1.00 78.44 99 GLY A O 1
ATOM 806 N N . GLY A 1 100 ? -0.702 10.777 8.058 1.00 65.56 100 GLY A N 1
ATOM 807 C CA . GLY A 1 100 ? 0.382 10.863 7.067 1.00 65.56 100 GLY A CA 1
ATOM 808 C C . GLY A 1 100 ? 1.798 10.720 7.665 1.00 65.56 100 GLY A C 1
ATOM 809 O O . GLY A 1 100 ? 1.974 10.618 8.881 1.00 65.56 100 GLY A O 1
ATOM 810 N N . MET A 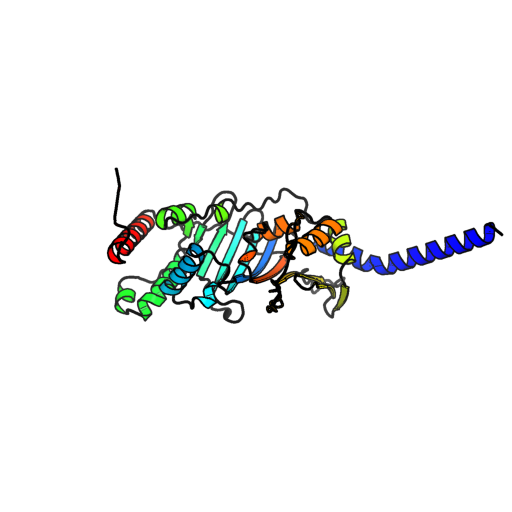1 101 ? 2.848 10.762 6.833 1.00 55.03 101 MET A N 1
ATOM 811 C CA . MET A 1 101 ? 4.243 10.576 7.287 1.00 55.03 101 MET A CA 1
ATOM 812 C C . MET A 1 101 ? 4.766 11.612 8.290 1.00 55.03 101 MET A C 1
ATOM 814 O O . MET A 1 101 ? 5.733 11.334 8.998 1.00 55.03 101 MET A O 1
ATOM 818 N N . GLU A 1 102 ? 4.158 12.797 8.384 1.00 52.41 102 GLU A N 1
ATOM 819 C CA . GLU A 1 102 ? 4.586 13.829 9.342 1.00 52.41 102 GLU A CA 1
ATOM 820 C C . GLU A 1 102 ? 4.311 13.434 10.806 1.00 52.41 102 GLU A C 1
ATOM 822 O O . GLU A 1 102 ? 4.911 14.017 11.714 1.00 52.41 102 GLU A O 1
ATOM 827 N N . GLY A 1 103 ? 3.444 12.437 11.036 1.00 46.19 103 GLY A N 1
ATOM 828 C CA . GLY A 1 103 ? 3.095 11.916 12.360 1.00 46.19 103 GLY A CA 1
ATOM 829 C C . GLY A 1 103 ? 3.714 10.559 12.709 1.00 46.19 103 GLY A C 1
ATOM 830 O O . GLY A 1 103 ? 3.982 10.313 13.884 1.00 46.19 103 GLY A O 1
ATOM 831 N N . VAL A 1 104 ? 4.016 9.708 11.718 1.00 49.03 104 VAL A N 1
ATOM 832 C CA . VAL A 1 104 ? 4.430 8.314 11.964 1.00 49.03 104 VAL A CA 1
ATOM 833 C C . VAL A 1 104 ? 5.869 8.245 12.483 1.00 49.03 104 VAL A C 1
ATOM 835 O O . VAL A 1 104 ? 6.839 8.040 11.750 1.00 49.03 104 VAL A O 1
ATOM 838 N N . GLN A 1 105 ? 6.033 8.368 13.799 1.00 47.72 105 GLN A N 1
ATOM 839 C CA . GLN A 1 105 ? 7.234 7.864 14.458 1.00 47.72 105 GLN A CA 1
ATOM 840 C C . GLN A 1 105 ? 7.252 6.338 14.317 1.00 47.72 105 GLN A C 1
ATOM 842 O O . GLN A 1 105 ? 6.213 5.691 14.412 1.00 47.72 105 GLN A O 1
ATOM 847 N N . ALA A 1 106 ? 8.437 5.737 14.175 1.00 46.69 106 ALA A N 1
ATOM 848 C CA . ALA A 1 106 ? 8.628 4.282 14.047 1.00 46.69 106 ALA A CA 1
ATOM 849 C C . ALA A 1 106 ? 8.035 3.435 15.205 1.00 46.69 106 ALA A C 1
ATOM 851 O O . ALA A 1 106 ? 8.124 2.210 15.190 1.00 46.69 106 ALA A O 1
ATOM 852 N N . THR A 1 107 ? 7.468 4.085 16.223 1.00 47.50 107 THR A N 1
ATOM 853 C CA . THR A 1 107 ? 6.830 3.517 17.414 1.00 47.50 107 THR A CA 1
ATOM 854 C C . THR A 1 107 ? 5.306 3.660 17.452 1.00 47.50 107 THR A C 1
ATOM 856 O O . THR A 1 107 ? 4.698 3.149 18.393 1.00 47.50 107 THR A O 1
ATOM 859 N N . GLU A 1 108 ? 4.671 4.347 16.500 1.00 67.19 108 GLU A N 1
ATOM 860 C CA . GLU A 1 108 ? 3.207 4.415 16.458 1.00 67.19 108 GLU A CA 1
ATOM 861 C C . GLU A 1 108 ? 2.615 3.102 15.942 1.00 67.19 108 GLU A C 1
ATOM 863 O O . GLU A 1 108 ? 3.084 2.509 14.971 1.00 67.19 108 GLU A O 1
ATOM 868 N N . SER A 1 109 ? 1.598 2.611 16.651 1.00 76.62 109 SER A N 1
ATOM 869 C CA . SER A 1 109 ? 0.866 1.412 16.245 1.00 76.62 109 SER A CA 1
ATOM 870 C C . SER A 1 109 ? -0.099 1.762 15.111 1.00 76.62 109 SER A C 1
ATOM 872 O O . SER A 1 109 ? -0.729 2.819 15.185 1.00 76.62 109 SER A O 1
ATOM 874 N N . PRO A 1 110 ? -0.246 0.900 14.090 1.00 88.62 110 PRO A N 1
ATOM 875 C CA . PRO A 1 110 ? -1.250 1.106 13.052 1.00 88.62 110 PRO A CA 1
ATOM 876 C C . PRO A 1 110 ? -2.647 1.141 13.673 1.00 88.62 110 PRO A C 1
ATOM 878 O O . PRO A 1 110 ? -2.908 0.478 14.681 1.00 88.62 110 PRO A O 1
ATOM 881 N N . LEU A 1 111 ? -3.556 1.899 13.060 1.00 88.06 111 LEU A N 1
ATOM 882 C CA . LEU A 1 111 ? -4.963 1.862 13.454 1.00 88.06 111 LEU A CA 1
ATOM 883 C C . LEU A 1 111 ? -5.626 0.577 12.950 1.00 88.06 111 LEU A C 1
ATOM 885 O O . LEU A 1 111 ? -6.443 -0.017 13.652 1.00 88.06 111 LEU A O 1
ATOM 889 N N . ILE A 1 112 ? -5.281 0.168 11.727 1.00 88.75 112 ILE A N 1
ATOM 890 C CA . ILE A 1 112 ? -5.849 -1.001 11.059 1.00 88.75 112 ILE A CA 1
ATOM 891 C C . ILE A 1 112 ? -4.704 -1.843 10.501 1.00 88.75 112 ILE A C 1
ATOM 893 O O . ILE A 1 112 ? -3.806 -1.321 9.847 1.00 88.75 112 ILE A O 1
ATOM 897 N N . GLU A 1 113 ? -4.762 -3.149 10.732 1.00 92.75 113 GLU A N 1
ATOM 898 C CA . GLU A 1 113 ? -3.950 -4.145 10.034 1.00 92.75 113 GLU A CA 1
ATOM 899 C C . GLU A 1 113 ? -4.891 -5.105 9.303 1.00 92.75 113 GLU A C 1
ATOM 901 O O . GLU A 1 113 ? -5.834 -5.622 9.905 1.00 92.75 113 GLU A O 1
ATOM 906 N N . LEU A 1 114 ? -4.633 -5.326 8.017 1.00 91.19 114 LEU A N 1
ATOM 907 C CA . LEU A 1 114 ? -5.428 -6.147 7.113 1.00 91.19 114 LEU A CA 1
ATOM 908 C C . LEU A 1 114 ? -4.556 -7.220 6.475 1.00 91.19 114 LEU A C 1
ATOM 910 O O . LEU A 1 114 ? -3.416 -6.957 6.089 1.00 91.19 114 LEU A O 1
ATOM 914 N N . TYR A 1 115 ? -5.141 -8.399 6.306 1.00 90.94 115 TYR A N 1
ATOM 915 C CA . TYR A 1 115 ? -4.634 -9.432 5.422 1.00 90.94 115 TYR A CA 1
ATOM 916 C C . TYR A 1 115 ? -5.732 -9.788 4.428 1.00 90.94 115 TYR A C 1
ATOM 918 O O . TYR A 1 115 ? -6.826 -10.171 4.844 1.00 90.94 115 TYR A O 1
ATOM 926 N N . LEU A 1 116 ? -5.445 -9.640 3.140 1.00 87.69 116 LEU A N 1
ATOM 927 C CA . LEU A 1 116 ? -6.356 -9.979 2.047 1.00 87.69 116 LEU A CA 1
ATOM 928 C C . LEU A 1 116 ? -5.741 -11.135 1.267 1.00 87.69 116 LEU A C 1
ATOM 930 O O . LEU A 1 116 ? -4.543 -11.110 0.987 1.00 87.69 116 LEU A O 1
ATOM 934 N N . GLY A 1 117 ? -6.528 -12.149 0.942 1.00 82.56 117 GLY A N 1
ATOM 935 C CA . GLY A 1 117 ? -6.030 -13.332 0.248 1.00 82.56 117 GLY A CA 1
ATOM 936 C C . GLY A 1 117 ? -7.145 -14.071 -0.473 1.00 82.56 117 GLY A C 1
ATOM 937 O O . GLY A 1 117 ? -8.321 -13.782 -0.284 1.00 82.56 117 GLY A O 1
ATOM 938 N N . SER A 1 118 ? -6.784 -15.053 -1.297 1.00 75.44 118 SER A N 1
ATOM 939 C CA . SER A 1 118 ? -7.753 -15.784 -2.129 1.00 75.44 118 SER A CA 1
ATOM 940 C C . SER A 1 118 ? -8.833 -16.522 -1.328 1.00 75.44 118 SER A C 1
ATOM 942 O O . SER A 1 118 ? -9.977 -16.617 -1.775 1.00 75.44 118 SER A O 1
ATOM 944 N N . ASP A 1 119 ? -8.477 -17.029 -0.146 1.00 79.19 119 ASP A N 1
ATOM 945 C CA . ASP A 1 119 ? -9.365 -17.841 0.684 1.00 79.19 119 ASP A CA 1
ATOM 946 C C . ASP A 1 119 ? -10.061 -17.053 1.802 1.00 79.19 119 ASP A C 1
ATOM 948 O O . ASP A 1 119 ? -11.145 -17.438 2.250 1.00 79.19 119 ASP A O 1
ATOM 952 N N . THR A 1 120 ? -9.421 -16.023 2.362 1.00 83.62 120 THR A N 1
ATOM 953 C CA . THR A 1 120 ? -9.898 -15.372 3.590 1.00 83.62 120 THR A CA 1
ATOM 954 C C . THR A 1 120 ? -9.313 -13.973 3.754 1.00 83.62 120 THR A C 1
ATOM 956 O O . THR A 1 120 ? -8.097 -13.805 3.731 1.00 83.62 120 THR A O 1
ATOM 959 N N . ASP A 1 121 ? -10.190 -13.011 4.054 1.00 89.12 121 ASP A N 1
ATOM 960 C CA . ASP A 1 121 ? -9.821 -11.632 4.376 1.00 89.12 121 ASP A CA 1
ATOM 961 C C . ASP A 1 121 ? -10.054 -11.340 5.850 1.00 89.12 121 ASP A C 1
ATOM 963 O O . ASP A 1 121 ? -11.156 -11.554 6.378 1.00 89.12 121 ASP A O 1
ATOM 967 N N . VAL A 1 122 ? -9.032 -10.832 6.528 1.00 91.38 122 VAL A N 1
ATOM 968 C CA . VAL A 1 122 ? -9.053 -10.625 7.976 1.00 91.38 122 VAL A CA 1
ATOM 969 C C . VAL A 1 122 ? -8.492 -9.272 8.366 1.00 91.38 122 VAL A C 1
ATOM 971 O O . VAL A 1 122 ? -7.586 -8.733 7.739 1.00 91.38 122 VAL A O 1
ATOM 974 N N . VAL A 1 123 ? -9.032 -8.739 9.454 1.00 91.12 123 VAL A N 1
ATOM 975 C CA . VAL A 1 123 ? -8.575 -7.514 10.100 1.00 91.12 123 VAL A CA 1
ATOM 976 C C . VAL A 1 123 ? -8.146 -7.822 11.527 1.00 91.12 123 VAL 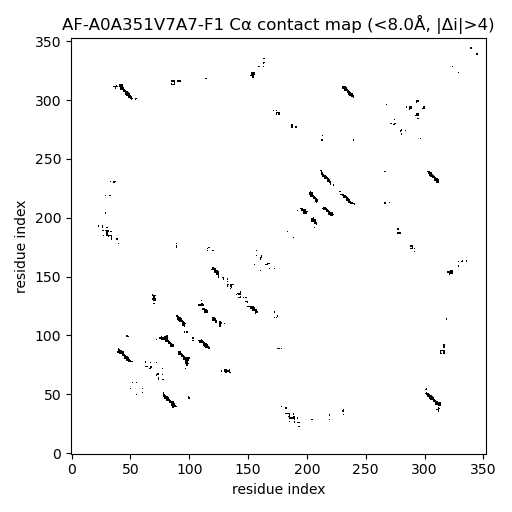A C 1
ATOM 978 O O . VAL A 1 123 ? -8.761 -8.645 12.213 1.00 91.12 123 VAL A O 1
ATOM 981 N N . ASN A 1 124 ? -7.089 -7.162 11.980 1.00 91.12 124 ASN A N 1
ATOM 982 C CA . ASN A 1 124 ? -6.674 -7.188 13.374 1.00 91.12 124 ASN A CA 1
ATOM 983 C C . ASN A 1 124 ? -7.650 -6.347 14.214 1.00 91.12 124 ASN A C 1
ATOM 985 O O . ASN A 1 124 ? -7.696 -5.119 14.111 1.00 91.12 124 ASN A O 1
ATOM 989 N N . GLU A 1 125 ? -8.440 -7.015 15.049 1.00 89.94 125 GLU A N 1
ATOM 990 C CA . GLU A 1 125 ? -9.403 -6.373 15.947 1.00 89.94 125 GLU A CA 1
ATOM 991 C C . GLU A 1 125 ? -8.700 -5.655 17.101 1.00 89.94 125 GLU A C 1
ATOM 993 O O . GLU A 1 125 ? -9.134 -4.580 17.521 1.00 89.94 125 GLU A O 1
ATOM 998 N N . THR A 1 126 ? -7.577 -6.202 17.564 1.00 89.44 126 THR A N 1
ATOM 999 C CA . THR A 1 126 ? -6.824 -5.696 18.712 1.00 89.44 126 THR A CA 1
ATOM 1000 C C . THR A 1 126 ? -6.327 -4.269 18.514 1.00 89.44 126 THR A C 1
ATOM 1002 O O . THR A 1 126 ? -6.398 -3.478 19.458 1.00 89.44 126 THR A O 1
ATOM 1005 N N . TYR A 1 127 ? -5.877 -3.896 17.311 1.00 89.38 127 TYR A N 1
ATOM 1006 C CA . TYR A 1 127 ? -5.454 -2.517 17.036 1.00 89.38 127 TYR A CA 1
ATOM 1007 C C . TYR A 1 127 ? -6.606 -1.517 17.180 1.00 89.38 127 TYR A C 1
ATOM 1009 O O . TYR A 1 127 ? -6.493 -0.549 17.938 1.00 89.38 127 TYR A O 1
ATOM 1017 N N . ILE A 1 128 ? -7.744 -1.794 16.540 1.00 85.31 128 ILE A N 1
ATOM 1018 C CA . ILE A 1 128 ? -8.929 -0.929 16.589 1.00 85.31 128 ILE A CA 1
ATOM 1019 C C . ILE A 1 128 ? -9.473 -0.860 18.021 1.00 85.31 128 ILE A C 1
ATOM 1021 O O . ILE A 1 128 ? -9.747 0.227 18.538 1.00 85.31 128 ILE A O 1
ATOM 1025 N N . TYR A 1 129 ? -9.589 -2.009 18.693 1.00 85.88 129 TYR A N 1
ATOM 1026 C CA . TYR A 1 129 ? -10.067 -2.086 20.069 1.00 85.88 129 TYR A CA 1
ATOM 1027 C C . TYR A 1 129 ? -9.180 -1.282 21.016 1.00 85.88 129 TYR A C 1
ATOM 1029 O O . TYR A 1 129 ? -9.693 -0.467 21.784 1.00 85.88 129 TYR A O 1
ATOM 1037 N N . ASN A 1 130 ? -7.858 -1.473 20.965 1.00 87.25 130 ASN A N 1
ATOM 1038 C CA . ASN A 1 130 ? -6.941 -0.772 21.856 1.00 87.25 130 ASN A CA 1
ATOM 1039 C C . ASN A 1 130 ? -6.910 0.733 21.566 1.00 87.25 130 ASN A C 1
ATOM 1041 O O . ASN A 1 130 ? -6.851 1.507 22.519 1.00 87.25 130 ASN A O 1
ATOM 1045 N N . ALA A 1 131 ? -7.023 1.165 20.304 1.00 86.12 131 ALA A N 1
ATOM 1046 C CA . ALA A 1 131 ? -7.144 2.583 19.961 1.00 86.12 131 ALA A CA 1
ATOM 1047 C C . ALA A 1 131 ? -8.385 3.213 20.620 1.00 86.12 131 ALA A C 1
ATOM 1049 O O . ALA A 1 131 ? -8.273 4.179 21.379 1.00 86.12 131 ALA A O 1
ATOM 1050 N N . VAL A 1 132 ? -9.561 2.601 20.431 1.00 84.88 132 VAL A N 1
ATOM 1051 C CA . VAL A 1 132 ? -10.820 3.060 21.044 1.00 84.88 132 VAL A CA 1
ATOM 1052 C C . VAL A 1 132 ? -10.742 3.018 22.571 1.00 84.88 132 VAL A C 1
ATOM 1054 O O . VAL A 1 132 ? -11.089 3.978 23.259 1.00 84.88 132 VAL A O 1
ATOM 1057 N N . ARG A 1 133 ? -10.256 1.910 23.131 1.00 85.50 133 ARG A N 1
ATOM 1058 C CA . ARG A 1 133 ? -10.143 1.696 24.575 1.00 85.50 133 ARG A CA 1
ATOM 1059 C C . ARG A 1 133 ? -9.203 2.707 25.222 1.00 85.50 133 ARG A C 1
ATOM 1061 O O . ARG A 1 133 ? -9.553 3.238 26.272 1.00 85.50 133 ARG A O 1
ATOM 1068 N N . ASN A 1 134 ? -8.054 3.000 24.618 1.00 86.00 134 ASN A N 1
ATOM 1069 C CA . ASN A 1 134 ? -7.102 3.979 25.143 1.00 86.00 134 ASN A CA 1
ATOM 1070 C C . ASN A 1 134 ? -7.715 5.380 25.168 1.00 86.00 134 ASN A C 1
ATOM 1072 O O . ASN A 1 134 ? -7.673 6.040 26.208 1.00 86.00 134 ASN A O 1
ATOM 1076 N N . HIS A 1 135 ? -8.384 5.782 24.086 1.00 85.75 135 HIS A N 1
ATOM 1077 C CA . HIS A 1 135 ? -9.069 7.067 24.027 1.00 85.75 135 HIS A CA 1
ATOM 1078 C C . HIS A 1 135 ? -10.207 7.186 25.057 1.00 85.75 135 HIS A C 1
ATOM 1080 O O . HIS A 1 135 ? -10.320 8.173 25.794 1.00 85.75 135 HIS A O 1
ATOM 1086 N N . LEU A 1 136 ? -11.050 6.155 25.161 1.00 81.56 136 LEU A N 1
ATOM 1087 C CA . LEU A 1 136 ? -12.157 6.124 26.117 1.00 81.56 136 LEU A CA 1
ATOM 1088 C C . LEU A 1 136 ? -11.674 6.056 27.571 1.00 81.56 136 LEU A C 1
ATOM 1090 O O . LEU A 1 136 ? -12.267 6.701 28.437 1.00 81.56 136 LEU A O 1
ATOM 1094 N N . ALA A 1 137 ? -10.608 5.306 27.857 1.00 84.19 137 ALA A N 1
ATOM 1095 C CA . ALA A 1 137 ? -10.027 5.196 29.194 1.00 84.19 137 ALA A CA 1
ATOM 1096 C C . ALA A 1 137 ? -9.340 6.497 29.639 1.00 84.19 137 ALA A C 1
ATOM 1098 O O . ALA A 1 137 ? -9.383 6.828 30.827 1.00 84.19 137 ALA A O 1
ATOM 1099 N N . GLU A 1 138 ? -8.755 7.254 28.706 1.00 83.69 138 GLU A N 1
ATOM 1100 C CA . GLU A 1 138 ? -8.218 8.590 28.971 1.00 83.69 138 GLU A CA 1
ATOM 1101 C C . GLU A 1 138 ? -9.336 9.565 29.366 1.00 83.69 138 GLU A C 1
ATOM 1103 O O . GLU A 1 138 ? -9.244 10.237 30.399 1.00 83.69 138 GLU A O 1
ATOM 1108 N N . LYS A 1 139 ? -10.434 9.584 28.596 1.00 80.94 139 LYS A N 1
ATOM 1109 C CA . LYS A 1 139 ? -11.606 10.430 28.878 1.00 80.94 139 LYS A CA 1
ATOM 1110 C C . LYS A 1 139 ? -12.356 10.000 30.142 1.00 80.94 139 LYS A C 1
ATOM 1112 O O . LYS A 1 139 ? -12.825 10.843 30.906 1.00 80.94 139 LYS A O 1
ATOM 1117 N N . VAL A 1 140 ? -12.476 8.695 30.383 1.00 80.31 140 VAL A N 1
ATOM 1118 C CA . VAL A 1 140 ? -13.228 8.114 31.502 1.00 80.31 140 VAL A CA 1
ATOM 1119 C C . VAL A 1 140 ? -12.407 7.003 32.153 1.00 80.31 140 VAL A C 1
ATOM 1121 O O . VAL A 1 140 ? -12.510 5.832 31.796 1.00 80.31 140 VAL A O 1
ATOM 1124 N N . ARG A 1 141 ? -11.655 7.348 33.206 1.00 77.56 141 ARG A N 1
ATOM 1125 C CA . ARG A 1 141 ? -10.763 6.407 33.919 1.00 77.56 141 ARG A CA 1
ATOM 1126 C C . ARG A 1 141 ? -11.427 5.100 34.370 1.00 77.56 141 ARG A C 1
ATOM 1128 O O . ARG A 1 141 ? -10.756 4.078 34.458 1.00 77.56 141 ARG A O 1
ATOM 1135 N N . LEU A 1 142 ? -12.729 5.121 34.672 1.00 79.12 142 LEU A N 1
ATOM 1136 C CA . LEU A 1 142 ? -13.477 3.918 35.059 1.00 79.12 142 LEU A CA 1
ATOM 1137 C C . LEU A 1 142 ? -13.620 2.914 33.907 1.00 79.12 142 LEU A C 1
ATOM 1139 O O . LEU A 1 142 ? -13.644 1.716 34.172 1.00 79.12 142 LEU A O 1
ATOM 1143 N N . LEU A 1 143 ? -13.664 3.369 32.649 1.00 75.94 143 LEU A N 1
ATOM 1144 C CA . LEU A 1 143 ? -13.706 2.473 31.490 1.00 75.94 143 LEU A CA 1
ATOM 1145 C C . LEU A 1 143 ? -12.409 1.674 31.355 1.00 75.94 143 LEU A C 1
ATOM 1147 O O . LEU A 1 143 ? -12.473 0.505 30.999 1.00 75.94 143 LEU A O 1
ATOM 1151 N N . GLY A 1 144 ? -11.263 2.227 31.765 1.00 73.38 144 GLY A N 1
ATOM 1152 C CA . GLY A 1 144 ? -9.994 1.490 31.801 1.00 73.38 144 GLY A CA 1
ATOM 1153 C C . GLY A 1 144 ? -9.993 0.270 32.735 1.00 73.38 144 GLY A C 1
ATOM 1154 O O . GLY A 1 144 ? -9.174 -0.627 32.555 1.00 73.38 144 GLY A O 1
ATOM 1155 N N . LEU A 1 145 ? -10.916 0.207 33.707 1.00 74.31 145 LEU A N 1
ATOM 1156 C CA . LEU A 1 145 ? -11.106 -0.953 34.592 1.00 74.31 145 LEU A CA 1
ATOM 1157 C C . LEU A 1 145 ? -12.065 -2.005 34.014 1.00 74.31 145 LEU A C 1
ATOM 1159 O O . LEU A 1 145 ? -12.036 -3.154 34.448 1.00 74.31 145 LEU A O 1
ATOM 1163 N N . VAL A 1 146 ? -12.937 -1.607 33.085 1.00 78.19 146 VAL A N 1
ATOM 1164 C CA . VAL A 1 146 ? -13.988 -2.460 32.502 1.00 78.19 146 VAL A CA 1
ATOM 1165 C C . VAL A 1 146 ? -13.582 -2.980 31.121 1.00 78.19 146 VAL A C 1
ATOM 1167 O O . VAL A 1 146 ? -13.988 -4.072 30.736 1.00 78.19 146 VAL A O 1
ATOM 1170 N N . MET A 1 147 ? -12.755 -2.222 30.401 1.00 78.88 147 MET A N 1
ATOM 1171 C CA . MET A 1 147 ? -12.214 -2.552 29.087 1.00 78.88 147 MET A CA 1
ATOM 1172 C C . MET A 1 147 ? -10.719 -2.884 29.234 1.00 78.88 147 MET A C 1
ATOM 1174 O O . MET A 1 147 ? -9.883 -1.971 29.219 1.00 78.88 147 MET A O 1
ATOM 1178 N N . PRO A 1 148 ? -10.357 -4.162 29.455 1.00 80.38 148 PRO A N 1
ATOM 1179 C CA . PRO A 1 148 ? -8.961 -4.562 29.614 1.00 80.38 148 PRO A CA 1
ATOM 1180 C C . PRO A 1 148 ? -8.186 -4.345 28.314 1.00 80.38 148 PRO A C 1
ATOM 1182 O O . PRO A 1 148 ? -8.767 -4.426 27.237 1.00 80.38 148 PRO A O 1
ATOM 1185 N N . GLU A 1 149 ? -6.884 -4.086 28.418 1.00 84.62 149 GLU A N 1
ATOM 1186 C CA . GLU A 1 149 ? -5.990 -4.084 27.252 1.00 84.62 149 GLU A CA 1
ATOM 1187 C C . GLU A 1 149 ? -5.914 -5.486 26.671 1.00 84.62 149 GLU A C 1
ATOM 1189 O O . GLU A 1 149 ? -5.759 -6.470 27.403 1.00 84.62 149 GLU A O 1
ATOM 1194 N N . GLN A 1 150 ? -6.009 -5.564 25.351 1.00 84.69 150 GLN A N 1
ATOM 1195 C CA . GLN A 1 150 ? -5.745 -6.793 24.632 1.00 84.69 150 GLN A CA 1
ATOM 1196 C C . GLN A 1 150 ? -4.269 -6.811 24.228 1.00 84.69 150 GLN A C 1
ATOM 1198 O O . GLN A 1 150 ? -3.819 -5.957 23.469 1.00 84.69 150 GLN A O 1
ATOM 1203 N N . ASN A 1 151 ? -3.511 -7.765 24.768 1.00 84.31 151 ASN A N 1
ATOM 1204 C CA . ASN A 1 151 ? -2.081 -7.928 24.469 1.00 84.31 151 ASN A CA 1
ATOM 1205 C C . ASN A 1 151 ? -1.818 -8.988 23.394 1.00 84.31 151 ASN A C 1
ATOM 1207 O O . ASN A 1 151 ? -0.735 -9.034 22.818 1.00 84.31 151 ASN A O 1
ATOM 1211 N N . GLU A 1 152 ? -2.785 -9.876 23.173 1.00 86.88 152 GLU A N 1
ATOM 1212 C CA . GLU A 1 152 ? -2.731 -10.879 22.117 1.00 86.88 152 GLU A CA 1
ATOM 1213 C C . GLU A 1 152 ? -3.366 -10.296 20.861 1.00 86.88 152 GLU A C 1
ATOM 1215 O O . GLU A 1 152 ? -4.427 -9.688 20.957 1.00 86.88 152 GLU A O 1
ATOM 1220 N N . MET A 1 153 ? -2.731 -10.503 19.706 1.00 89.25 153 MET A N 1
ATOM 1221 C CA . MET A 1 153 ? -3.309 -10.108 18.425 1.00 89.25 153 MET A CA 1
ATOM 1222 C C . MET A 1 153 ? -4.472 -11.040 18.094 1.00 89.25 153 MET A C 1
ATOM 1224 O O . MET A 1 153 ? -4.273 -12.246 17.901 1.00 89.25 153 MET A O 1
ATOM 1228 N N . LEU A 1 154 ? -5.673 -10.474 18.066 1.00 90.19 154 LEU A N 1
ATOM 1229 C CA . LEU A 1 154 ? -6.904 -11.147 17.691 1.00 90.19 154 LEU A CA 1
ATOM 1230 C C . LEU A 1 154 ? -7.360 -10.657 16.323 1.00 90.19 154 LEU A C 1
ATOM 1232 O O . LEU A 1 154 ? -7.370 -9.460 16.037 1.00 90.19 154 LEU A O 1
ATOM 1236 N N . TYR A 1 155 ? -7.775 -11.603 15.491 1.00 91.56 155 TYR A N 1
ATOM 1237 C CA . TYR A 1 155 ? -8.196 -11.336 14.123 1.00 91.56 155 TYR A CA 1
ATOM 1238 C C . TYR A 1 155 ? -9.666 -11.678 13.935 1.00 91.56 155 TYR A C 1
ATOM 1240 O O . TYR A 1 155 ? -10.185 -12.619 14.535 1.00 91.56 155 TYR A O 1
ATOM 1248 N N . MET A 1 156 ? -10.342 -10.936 13.073 1.00 90.44 156 MET A N 1
ATOM 1249 C CA . MET A 1 156 ? -11.713 -11.214 12.662 1.00 90.44 156 MET A CA 1
ATOM 1250 C C . MET A 1 156 ? -11.817 -11.137 11.146 1.00 90.44 156 MET A C 1
ATOM 1252 O O . MET A 1 156 ? -11.112 -10.359 10.511 1.00 90.44 156 MET A O 1
ATOM 1256 N N . THR A 1 157 ? -12.689 -11.949 10.560 1.00 90.06 157 THR A N 1
ATOM 1257 C CA . THR A 1 157 ? -12.913 -11.906 9.109 1.00 90.06 157 THR A CA 1
ATOM 1258 C C . THR A 1 157 ? -13.628 -10.615 8.717 1.00 90.06 157 THR A C 1
ATOM 1260 O O . THR A 1 157 ? -14.455 -10.111 9.484 1.00 90.06 157 THR A O 1
ATOM 1263 N N . LEU A 1 158 ? -13.370 -10.091 7.516 1.00 86.75 158 LEU A N 1
ATOM 1264 C CA . LEU A 1 158 ? -14.106 -8.926 7.012 1.00 86.75 158 LEU A CA 1
ATOM 1265 C C . LEU A 1 158 ? -15.613 -9.202 6.918 1.00 86.75 158 LEU A C 1
ATOM 1267 O O . LEU A 1 158 ? -16.409 -8.322 7.228 1.00 86.75 158 LEU A O 1
ATOM 1271 N N . GLU A 1 159 ? -16.017 -10.442 6.628 1.00 85.62 159 GLU A N 1
ATOM 1272 C CA . GLU A 1 159 ? -17.421 -10.876 6.703 1.00 85.62 159 GLU A CA 1
ATOM 1273 C C . GLU A 1 159 ? -18.048 -10.625 8.077 1.00 85.62 159 GLU A C 1
ATOM 1275 O O . GLU A 1 159 ? -19.176 -10.140 8.185 1.00 85.62 159 GLU A O 1
ATOM 1280 N N . GLN A 1 160 ? -17.320 -10.942 9.149 1.00 85.19 160 GLN A N 1
ATOM 1281 C CA . GLN A 1 160 ? -17.784 -10.677 10.507 1.00 85.19 160 GLN A CA 1
ATOM 1282 C C . GLN A 1 160 ? -17.854 -9.173 10.781 1.00 85.19 160 GLN A C 1
ATOM 1284 O O . GLN A 1 160 ? -18.794 -8.731 11.438 1.00 85.19 160 GLN A O 1
ATOM 1289 N N . VAL A 1 161 ? -16.915 -8.371 10.269 1.00 83.69 161 VAL A N 1
ATOM 1290 C CA . VAL A 1 161 ? -16.966 -6.903 10.399 1.00 83.69 161 VAL A CA 1
ATOM 1291 C C . VAL A 1 161 ? -18.229 -6.352 9.732 1.00 83.69 161 VAL A C 1
ATOM 1293 O O . VAL A 1 161 ? -18.971 -5.597 10.364 1.00 83.69 161 VAL A O 1
ATOM 1296 N N . GLU A 1 162 ? -18.519 -6.768 8.496 1.00 81.62 162 GLU A N 1
ATOM 1297 C CA . GLU A 1 162 ? -19.727 -6.368 7.763 1.00 81.62 162 GLU A CA 1
ATOM 1298 C C . GLU A 1 162 ? -20.994 -6.711 8.551 1.00 81.62 162 GLU A C 1
ATOM 1300 O O . GLU A 1 162 ? -21.864 -5.860 8.741 1.00 81.62 162 GLU A O 1
ATOM 1305 N N . GLN A 1 163 ? -21.081 -7.937 9.076 1.00 80.81 163 GLN A N 1
ATOM 1306 C CA . GLN A 1 163 ? -22.235 -8.399 9.851 1.00 80.81 163 GLN A CA 1
ATOM 1307 C C . GLN A 1 163 ? -22.422 -7.616 11.153 1.00 80.81 163 GLN A C 1
ATOM 1309 O O . GLN A 1 163 ? -23.542 -7.218 11.484 1.00 80.81 163 GLN A O 1
ATOM 1314 N N . ILE A 1 164 ? -21.338 -7.392 11.899 1.00 76.44 164 ILE A N 1
ATOM 1315 C CA . ILE A 1 164 ? -21.391 -6.716 13.197 1.00 76.44 164 ILE A CA 1
ATOM 1316 C C . ILE A 1 164 ? -21.759 -5.251 13.001 1.00 76.44 164 ILE A C 1
ATOM 1318 O O . ILE A 1 164 ? -22.682 -4.763 13.655 1.00 76.44 164 ILE A O 1
ATOM 1322 N N . PHE A 1 165 ? -21.060 -4.544 12.113 1.00 71.94 165 PHE A N 1
ATOM 1323 C CA . PHE A 1 165 ? -21.159 -3.090 11.999 1.00 71.94 165 PHE A CA 1
ATOM 1324 C C . PHE A 1 165 ? -22.182 -2.624 10.957 1.00 71.94 165 PHE A C 1
ATOM 1326 O O . PHE A 1 165 ? -22.622 -1.474 11.018 1.00 71.94 165 PHE A O 1
ATOM 1333 N N . GLY A 1 166 ? -22.657 -3.520 10.086 1.00 69.25 166 GLY A N 1
ATOM 1334 C CA . GLY A 1 166 ? -23.553 -3.188 8.978 1.00 69.25 166 GLY A CA 1
ATOM 1335 C C . GLY A 1 166 ? -22.857 -2.369 7.892 1.00 69.25 166 GLY A C 1
ATOM 1336 O O . GLY A 1 166 ? -23.482 -1.483 7.318 1.00 69.25 166 GLY A O 1
ATOM 1337 N N . LEU A 1 167 ? -21.562 -2.614 7.683 1.00 70.81 167 LEU A N 1
ATOM 1338 C CA . LEU A 1 167 ? -20.747 -1.951 6.667 1.00 70.81 167 LEU A CA 1
ATOM 1339 C C . LEU A 1 167 ? -20.787 -2.751 5.363 1.00 70.81 167 LEU A C 1
ATOM 1341 O O . LEU A 1 167 ? -20.881 -3.977 5.403 1.00 70.81 167 LEU A O 1
ATOM 1345 N N . ASP A 1 168 ? -20.696 -2.058 4.230 1.00 70.81 168 ASP A N 1
ATOM 1346 C CA . ASP A 1 168 ? -20.450 -2.684 2.930 1.00 70.81 168 ASP A CA 1
ATOM 1347 C C . ASP A 1 168 ? -18.943 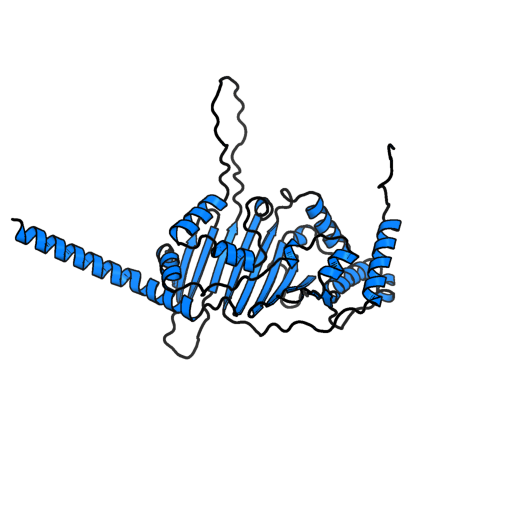-2.657 2.656 1.00 70.81 168 ASP A C 1
ATOM 1349 O O . ASP A 1 168 ? -18.381 -1.608 2.341 1.00 70.81 168 ASP A O 1
ATOM 1353 N N . LEU A 1 169 ? -18.281 -3.799 2.847 1.00 71.50 169 LEU A N 1
ATOM 1354 C CA . LEU A 1 169 ? -16.850 -3.984 2.601 1.00 71.50 169 LEU A CA 1
ATOM 1355 C C . LEU A 1 169 ? -16.606 -4.835 1.353 1.00 71.50 169 LEU A C 1
ATOM 1357 O O . LEU A 1 169 ? -15.468 -5.232 1.107 1.00 71.50 169 LEU A O 1
ATOM 1361 N N . LYS A 1 170 ? -17.629 -5.081 0.523 1.00 69.94 170 LYS A N 1
ATOM 1362 C CA . LYS A 1 170 ? -17.485 -5.865 -0.712 1.00 69.94 170 LYS A CA 1
ATOM 1363 C C . LYS A 1 170 ? -16.399 -5.326 -1.627 1.00 69.94 170 LYS A C 1
ATOM 1365 O O . LYS A 1 170 ? -15.648 -6.111 -2.176 1.00 69.94 170 LYS A O 1
ATOM 1370 N N . GLY A 1 171 ? -16.244 -4.004 -1.724 1.00 65.00 171 GLY A N 1
ATOM 1371 C CA . GLY A 1 171 ? -15.161 -3.402 -2.511 1.00 65.00 171 GLY A CA 1
ATOM 1372 C C . GLY A 1 171 ? -13.753 -3.767 -2.019 1.00 65.00 171 GLY A C 1
ATOM 1373 O O . GLY A 1 171 ? -12.834 -3.841 -2.824 1.00 65.00 171 GLY A O 1
ATOM 1374 N N . VAL A 1 172 ? -13.591 -4.030 -0.717 1.00 66.31 172 VAL A N 1
ATOM 1375 C CA . VAL A 1 172 ? -12.324 -4.469 -0.105 1.00 66.31 172 VAL A CA 1
ATOM 1376 C C . VAL A 1 172 ? -12.170 -5.994 -0.168 1.00 66.31 172 VAL A C 1
ATOM 1378 O O . VAL A 1 172 ? -11.052 -6.482 -0.237 1.00 66.31 172 VAL A O 1
ATOM 1381 N N . ARG A 1 173 ? -13.275 -6.750 -0.159 1.00 64.81 173 ARG A N 1
ATOM 1382 C CA . ARG A 1 173 ? -13.296 -8.225 -0.192 1.00 64.81 173 ARG A CA 1
ATOM 1383 C C . ARG A 1 173 ? -13.216 -8.828 -1.593 1.00 64.81 173 ARG A C 1
ATOM 1385 O O . ARG A 1 173 ? -12.584 -9.851 -1.801 1.00 64.81 173 ARG A O 1
ATOM 1392 N N . ASP A 1 174 ? -13.850 -8.189 -2.573 1.00 61.19 174 ASP A N 1
ATOM 1393 C CA . ASP A 1 174 ? -13.754 -8.564 -3.991 1.00 61.19 174 ASP A CA 1
ATOM 1394 C C . ASP A 1 174 ? -12.401 -8.130 -4.590 1.00 61.19 174 ASP A C 1
ATOM 1396 O O . ASP A 1 174 ? -12.155 -8.258 -5.794 1.00 61.19 174 ASP A O 1
ATOM 1400 N N . PHE A 1 175 ? -11.517 -7.606 -3.740 1.00 59.91 175 PHE A N 1
ATOM 1401 C CA . PHE A 1 175 ? -10.160 -7.250 -4.067 1.00 59.91 175 PHE A CA 1
ATOM 1402 C C . PHE A 1 175 ? -9.358 -8.507 -4.393 1.00 59.91 175 PHE A C 1
ATOM 1404 O O . PHE A 1 175 ? -8.906 -9.242 -3.521 1.00 59.91 175 PHE A O 1
ATOM 1411 N N . SER A 1 176 ? -9.167 -8.752 -5.683 1.00 51.34 176 SER A N 1
ATOM 1412 C CA . SER A 1 176 ? -8.338 -9.844 -6.170 1.00 51.34 176 SER A CA 1
ATOM 1413 C C . SER A 1 176 ? -7.117 -9.273 -6.872 1.00 51.34 176 SER A C 1
ATOM 1415 O O . SER A 1 176 ? -7.235 -8.545 -7.863 1.00 51.34 176 SER A O 1
ATOM 1417 N N . LEU A 1 177 ? -5.932 -9.661 -6.399 1.00 52.72 177 LEU A N 1
ATOM 1418 C CA . LEU A 1 177 ? -4.718 -9.576 -7.197 1.00 52.72 177 LEU A CA 1
ATOM 1419 C C . LEU A 1 177 ? -4.850 -10.596 -8.332 1.00 52.72 177 LEU A C 1
ATOM 1421 O O . LEU A 1 177 ? -4.400 -11.731 -8.212 1.00 52.72 177 LEU A O 1
ATOM 1425 N N . GLN A 1 178 ? -5.485 -10.231 -9.446 1.00 45.44 178 GLN A N 1
ATOM 1426 C CA . GLN A 1 178 ? -5.355 -11.045 -10.652 1.00 45.44 178 GLN A CA 1
ATOM 1427 C C . GLN A 1 178 ? -3.889 -10.966 -11.091 1.00 45.44 178 GLN A C 1
ATOM 1429 O O . GLN A 1 178 ? -3.469 -10.004 -11.733 1.00 45.44 178 GLN A O 1
ATOM 1434 N N . THR A 1 179 ? -3.097 -11.962 -10.701 1.00 49.47 179 THR A N 1
ATOM 1435 C CA . THR A 1 179 ? -1.709 -12.190 -11.124 1.00 49.47 179 THR A CA 1
ATOM 1436 C C . THR A 1 179 ? -1.653 -13.073 -12.375 1.00 49.47 179 THR A C 1
ATOM 1438 O O . THR A 1 179 ? -0.651 -13.720 -12.651 1.00 49.47 179 THR A O 1
ATOM 1441 N N . ASP A 1 180 ? -2.706 -13.065 -13.200 1.00 41.97 180 ASP A N 1
ATOM 1442 C CA . ASP A 1 180 ? -2.800 -13.862 -14.435 1.00 41.97 180 ASP A CA 1
ATOM 1443 C C . ASP A 1 180 ? -1.906 -13.346 -15.589 1.00 41.97 180 ASP A C 1
ATOM 1445 O O . ASP A 1 180 ? -2.074 -13.726 -16.750 1.00 41.97 180 ASP A O 1
ATOM 1449 N N . GLY A 1 181 ? -0.931 -12.478 -15.307 1.00 47.62 181 GLY A N 1
ATOM 1450 C CA . GLY A 1 181 ? -0.040 -11.898 -16.308 1.00 47.62 181 GLY A CA 1
ATOM 1451 C C . GLY A 1 181 ? 1.428 -12.193 -16.033 1.00 47.62 181 GLY A C 1
ATOM 1452 O O . GLY A 1 181 ? 1.914 -11.962 -14.930 1.00 47.62 181 GLY A O 1
ATOM 1453 N N . GLU A 1 182 ? 2.169 -12.599 -17.072 1.00 54.72 182 GLU A N 1
ATOM 1454 C CA . GLU A 1 182 ? 3.618 -12.371 -17.110 1.00 54.72 182 GLU A CA 1
ATOM 1455 C C . GLU A 1 182 ? 3.886 -10.907 -16.704 1.00 54.72 182 GLU A C 1
ATOM 1457 O O . GLU A 1 182 ? 3.208 -9.988 -17.191 1.00 54.72 182 GLU A O 1
ATOM 1462 N N . GLY A 1 183 ? 4.844 -10.703 -15.790 1.00 61.81 183 GLY A N 1
ATOM 1463 C CA . GLY A 1 183 ? 5.237 -9.387 -15.282 1.00 61.81 183 GLY A CA 1
ATOM 1464 C C . GLY A 1 183 ? 5.551 -8.371 -16.391 1.00 61.81 183 GLY A C 1
ATOM 1465 O O . GLY A 1 183 ? 5.505 -8.655 -17.591 1.00 61.81 183 GLY A O 1
ATOM 1466 N N . ILE A 1 184 ? 5.852 -7.126 -16.025 1.00 70.94 184 ILE A N 1
ATOM 1467 C CA . ILE A 1 184 ? 6.195 -6.112 -17.032 1.00 70.94 184 ILE A CA 1
ATOM 1468 C C . ILE A 1 184 ? 7.473 -6.547 -17.769 1.00 70.94 184 ILE A C 1
ATOM 1470 O O . ILE A 1 184 ? 8.559 -6.621 -17.201 1.00 70.94 184 ILE A O 1
ATOM 1474 N N . GLY A 1 185 ? 7.345 -6.847 -19.063 1.00 75.19 185 GLY A N 1
ATOM 1475 C CA . GLY A 1 185 ? 8.477 -7.296 -19.868 1.00 75.19 185 GLY A CA 1
ATOM 1476 C C . GLY A 1 185 ? 9.468 -6.163 -20.148 1.00 75.19 185 GLY A C 1
ATOM 1477 O O . GLY A 1 185 ? 9.094 -4.990 -20.200 1.00 75.19 185 GLY A O 1
ATOM 1478 N N . ALA A 1 186 ? 10.725 -6.510 -20.444 1.00 83.31 186 ALA A N 1
ATOM 1479 C CA . ALA A 1 186 ? 11.781 -5.541 -20.770 1.00 83.31 186 ALA A CA 1
ATOM 1480 C C . ALA A 1 186 ? 11.376 -4.542 -21.873 1.00 83.31 186 ALA A C 1
ATOM 1482 O O . ALA A 1 186 ? 11.730 -3.369 -21.820 1.00 83.31 186 ALA A O 1
ATOM 1483 N N . GLY A 1 187 ? 10.599 -4.981 -22.870 1.00 74.44 187 GLY A N 1
ATOM 1484 C CA . GLY A 1 187 ? 10.089 -4.099 -23.924 1.00 74.44 187 GLY A CA 1
ATOM 1485 C C . GLY A 1 187 ? 9.123 -3.027 -23.409 1.00 74.44 187 GLY A C 1
ATOM 1486 O O . GLY A 1 187 ? 9.197 -1.885 -23.853 1.00 74.44 187 GLY A O 1
ATOM 1487 N N . GLN A 1 188 ? 8.261 -3.370 -22.448 1.00 73.38 188 GLN A N 1
ATOM 1488 C CA . GLN A 1 188 ? 7.317 -2.429 -21.837 1.00 73.38 188 GLN A CA 1
ATOM 1489 C C . GLN A 1 188 ? 8.056 -1.418 -20.954 1.00 73.38 188 GLN A C 1
ATOM 1491 O O . GLN A 1 188 ? 7.857 -0.213 -21.106 1.00 73.38 188 GLN A O 1
ATOM 1496 N N . TYR A 1 189 ? 9.000 -1.885 -20.127 1.00 79.25 189 TYR A N 1
ATOM 1497 C CA . TYR A 1 189 ? 9.883 -0.988 -19.380 1.00 79.25 189 TYR A CA 1
ATOM 1498 C C . TYR A 1 189 ? 10.699 -0.080 -20.302 1.00 79.25 189 TYR A C 1
ATOM 1500 O O . TYR A 1 189 ? 10.862 1.099 -20.011 1.00 79.25 189 TYR A O 1
ATOM 1508 N N . PHE A 1 190 ? 11.181 -0.585 -21.439 1.00 81.56 190 PHE A N 1
ATOM 1509 C CA . PHE A 1 190 ? 11.942 0.225 -22.384 1.00 81.56 190 PHE A CA 1
ATOM 1510 C C . PHE A 1 190 ? 11.110 1.373 -22.951 1.00 81.56 190 PHE A C 1
ATOM 1512 O O . PHE A 1 190 ? 11.599 2.499 -22.986 1.00 81.56 190 PHE A O 1
ATOM 1519 N N . ILE A 1 191 ? 9.871 1.105 -23.377 1.00 74.38 191 ILE A N 1
ATOM 1520 C CA . ILE A 1 191 ? 8.979 2.148 -23.899 1.00 74.38 191 ILE A CA 1
ATOM 1521 C C . ILE A 1 191 ? 8.705 3.190 -22.814 1.00 74.38 191 ILE A C 1
ATOM 1523 O O . ILE A 1 191 ? 8.853 4.381 -23.080 1.00 74.38 191 ILE A O 1
ATOM 1527 N N . MET A 1 192 ? 8.388 2.746 -21.594 1.00 77.25 192 MET A N 1
ATOM 1528 C CA . MET A 1 192 ? 8.154 3.634 -20.457 1.00 77.25 192 MET A CA 1
ATOM 1529 C C . MET A 1 192 ? 9.370 4.533 -20.202 1.00 77.25 192 MET A C 1
ATOM 1531 O O . MET A 1 192 ? 9.261 5.748 -20.316 1.00 77.25 192 MET A O 1
ATOM 1535 N N . LEU A 1 193 ? 10.551 3.951 -19.967 1.00 82.06 193 LEU A N 1
ATOM 1536 C CA . LEU A 1 193 ? 11.776 4.698 -19.666 1.00 82.06 193 LEU A CA 1
ATOM 1537 C C . LEU A 1 193 ? 12.251 5.587 -20.829 1.00 82.06 193 LEU A C 1
ATOM 1539 O O . LEU A 1 193 ? 12.890 6.611 -20.594 1.00 82.06 193 LEU A O 1
ATOM 1543 N N . ALA A 1 194 ? 11.972 5.218 -22.084 1.00 77.75 194 ALA A N 1
ATOM 1544 C CA . ALA A 1 194 ? 12.3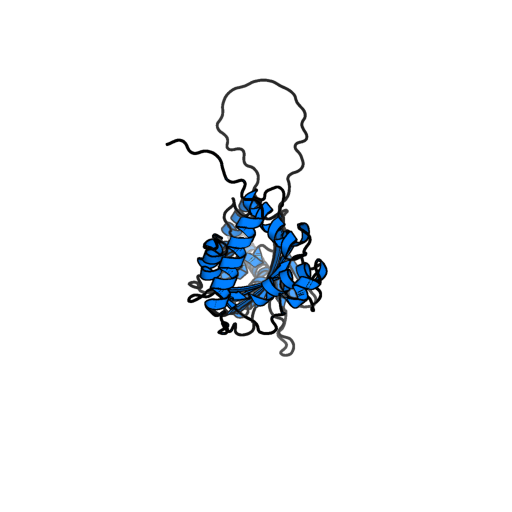62 6.006 -23.255 1.00 77.75 194 ALA A CA 1
ATOM 1545 C C . ALA A 1 194 ? 11.608 7.342 -23.363 1.00 77.75 194 ALA A C 1
ATOM 1547 O O . ALA A 1 194 ? 12.109 8.261 -24.017 1.00 77.75 194 ALA A O 1
ATOM 1548 N N . LEU A 1 195 ? 10.435 7.446 -22.733 1.00 75.38 195 LEU A N 1
ATOM 1549 C CA . LEU A 1 195 ? 9.627 8.665 -22.665 1.00 75.38 195 LEU A CA 1
ATOM 1550 C C . LEU A 1 195 ? 9.987 9.555 -21.463 1.00 75.38 195 LEU A C 1
ATOM 1552 O O . LEU A 1 195 ? 9.524 10.690 -21.394 1.00 75.38 195 LEU A O 1
ATOM 1556 N N . MET A 1 196 ? 10.819 9.064 -20.542 1.00 82.00 196 MET A N 1
ATOM 1557 C CA . MET A 1 196 ? 11.192 9.766 -19.314 1.00 82.00 196 MET A CA 1
ATOM 1558 C C . MET A 1 196 ? 12.479 10.580 -19.492 1.00 82.00 196 MET A C 1
ATOM 1560 O O . MET A 1 196 ? 13.381 10.232 -20.265 1.00 82.00 196 MET A O 1
ATOM 1564 N N . SER A 1 197 ? 12.598 11.654 -18.717 1.00 85.06 197 SER A N 1
ATOM 1565 C CA . SER A 1 197 ? 13.858 12.363 -18.517 1.00 85.06 197 SER A CA 1
ATOM 1566 C C . SER A 1 197 ? 14.807 11.478 -17.721 1.00 85.06 197 SER A C 1
ATOM 1568 O O . SER A 1 197 ? 14.428 10.901 -16.708 1.00 85.06 197 SER A O 1
ATOM 1570 N N . ARG A 1 198 ? 16.054 11.347 -18.180 1.00 87.19 198 ARG A N 1
ATOM 1571 C CA . ARG A 1 198 ? 17.069 10.533 -17.505 1.00 87.19 198 ARG A CA 1
ATOM 1572 C C . ARG A 1 198 ? 18.119 11.420 -16.863 1.00 87.19 198 ARG A C 1
ATOM 1574 O O . ARG A 1 198 ? 18.821 12.153 -17.561 1.00 87.19 198 ARG A O 1
ATOM 1581 N N . GLU A 1 199 ? 18.314 11.231 -15.570 1.00 87.56 199 GLU A N 1
ATOM 1582 C CA . GLU A 1 199 ? 19.381 11.842 -14.795 1.00 87.56 199 GLU A CA 1
ATOM 1583 C C . GLU A 1 199 ? 20.329 10.773 -14.260 1.00 87.56 199 GLU A C 1
ATOM 1585 O O . GLU A 1 199 ? 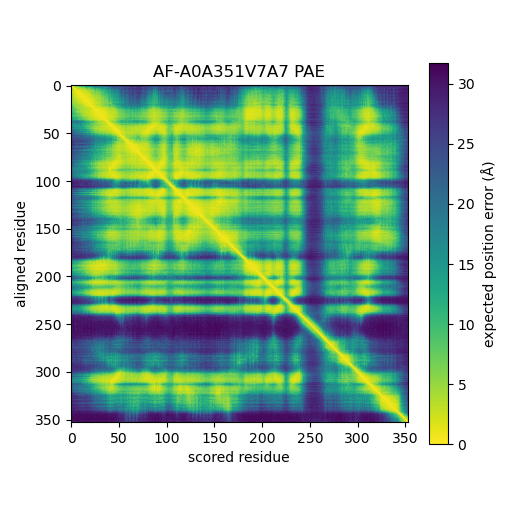19.927 9.677 -13.860 1.00 87.56 199 GLU A O 1
ATOM 1590 N N . LYS A 1 200 ? 21.627 11.080 -14.273 1.00 80.69 200 LYS A N 1
ATOM 1591 C CA . LYS A 1 200 ? 22.622 10.212 -13.649 1.00 80.69 200 LYS A CA 1
ATOM 1592 C C . LYS A 1 200 ? 22.756 10.613 -12.184 1.00 80.69 200 LYS A C 1
ATOM 1594 O O . LYS A 1 200 ? 23.256 11.697 -11.894 1.00 80.69 200 LYS A O 1
ATOM 1599 N N . ALA A 1 201 ? 22.309 9.745 -11.288 1.00 72.69 201 ALA A N 1
ATOM 1600 C CA . ALA A 1 201 ? 22.412 9.918 -9.848 1.00 72.69 201 ALA A CA 1
ATOM 1601 C C . ALA A 1 201 ? 23.679 9.232 -9.304 1.00 72.69 201 ALA A C 1
ATOM 1603 O O . ALA A 1 201 ? 24.352 8.476 -10.006 1.00 72.69 201 ALA A O 1
ATOM 1604 N N . ALA A 1 202 ? 24.014 9.504 -8.040 1.00 63.72 202 ALA A N 1
ATOM 1605 C CA . ALA A 1 202 ? 25.164 8.893 -7.370 1.00 63.72 202 ALA A CA 1
ATOM 1606 C C . ALA A 1 202 ? 25.032 7.363 -7.226 1.00 63.72 202 ALA A C 1
ATOM 1608 O O . ALA A 1 202 ? 26.041 6.664 -7.257 1.00 63.72 202 ALA A O 1
ATOM 1609 N N . GLU A 1 203 ? 23.800 6.858 -7.116 1.00 64.56 203 GLU A N 1
ATOM 1610 C CA . GLU A 1 203 ? 23.482 5.443 -6.872 1.00 64.56 203 GLU A CA 1
ATOM 1611 C C . GLU A 1 203 ? 22.972 4.709 -8.123 1.00 64.56 203 GLU A C 1
ATOM 1613 O O . GLU A 1 203 ? 22.712 3.510 -8.082 1.00 64.56 203 GLU A O 1
ATOM 1618 N N . GLY A 1 204 ? 22.849 5.399 -9.262 1.00 80.62 204 GLY A N 1
ATOM 1619 C CA . GLY A 1 204 ? 22.342 4.790 -10.486 1.00 80.62 204 GLY A CA 1
ATOM 1620 C C . GLY A 1 204 ? 21.780 5.774 -11.503 1.00 80.62 204 GLY A C 1
ATOM 1621 O O . GLY A 1 204 ? 22.189 6.931 -11.593 1.00 80.62 204 GLY A O 1
ATOM 1622 N N . SER A 1 205 ? 20.836 5.298 -12.308 1.00 86.50 205 SER A N 1
ATOM 1623 C CA . SER A 1 205 ? 20.051 6.126 -13.220 1.00 86.50 205 SER A CA 1
ATOM 1624 C C . SER A 1 205 ? 18.676 6.391 -12.615 1.00 86.50 205 SER A C 1
ATOM 1626 O O . SER A 1 205 ? 17.955 5.453 -12.285 1.00 86.50 205 SER A O 1
ATOM 1628 N N . ARG A 1 206 ? 18.307 7.668 -12.520 1.00 89.44 206 ARG A N 1
ATOM 1629 C CA . ARG A 1 206 ? 16.955 8.099 -12.173 1.00 89.44 206 ARG A CA 1
ATOM 1630 C C . ARG A 1 206 ? 16.227 8.485 -13.454 1.00 89.44 206 ARG A C 1
ATOM 1632 O O . ARG A 1 206 ? 16.770 9.224 -14.278 1.00 89.44 206 ARG A O 1
ATOM 1639 N N . PHE A 1 207 ? 15.021 7.971 -13.624 1.00 86.81 207 PHE A N 1
ATOM 1640 C CA . PHE A 1 207 ? 14.133 8.322 -14.719 1.00 86.81 207 PHE A CA 1
ATOM 1641 C C . PHE A 1 207 ? 12.921 9.034 -14.141 1.00 86.81 207 PHE A C 1
ATOM 1643 O O . PHE A 1 207 ? 12.275 8.484 -13.257 1.00 86.81 207 PHE A O 1
ATOM 1650 N N . THR A 1 208 ? 12.622 10.234 -14.624 1.00 85.38 208 THR A N 1
ATOM 1651 C CA . THR A 1 208 ? 11.494 11.043 -14.158 1.00 85.38 208 THR A CA 1
ATOM 1652 C C . THR A 1 208 ? 10.587 11.431 -15.315 1.00 85.38 208 THR A C 1
ATOM 1654 O O . THR A 1 208 ? 11.031 11.774 -16.412 1.00 85.38 208 THR A O 1
ATOM 1657 N N . LEU A 1 209 ? 9.289 11.362 -15.073 1.00 79.19 209 LEU A N 1
ATOM 1658 C CA . LEU A 1 209 ? 8.256 11.912 -15.929 1.00 79.19 209 LEU A CA 1
ATOM 1659 C C . LEU A 1 209 ? 7.376 12.768 -15.037 1.00 79.19 209 LEU A C 1
ATOM 1661 O O . LEU A 1 209 ? 6.645 12.238 -14.211 1.00 79.19 209 LEU A O 1
ATOM 1665 N N . GLU A 1 210 ? 7.471 14.079 -15.196 1.00 74.75 210 GLU A N 1
ATOM 1666 C CA . GLU A 1 210 ? 6.649 15.029 -14.457 1.00 74.75 210 GLU A CA 1
ATOM 1667 C C . GLU A 1 210 ? 5.666 15.683 -15.423 1.00 74.75 210 GLU A C 1
ATOM 1669 O O . GLU A 1 210 ? 6.041 16.216 -16.471 1.00 74.75 210 GLU A O 1
ATOM 1674 N N . THR A 1 211 ? 4.393 15.607 -15.068 1.00 70.44 211 THR A N 1
ATOM 1675 C CA . THR A 1 211 ? 3.297 16.374 -15.658 1.00 70.44 211 THR A CA 1
ATOM 1676 C C . THR A 1 211 ? 2.646 17.199 -14.549 1.00 70.44 211 THR A C 1
ATOM 1678 O O . THR A 1 211 ? 2.950 16.990 -13.379 1.00 70.44 211 THR A O 1
ATOM 1681 N N . GLU A 1 212 ? 1.739 18.118 -14.885 1.00 65.19 212 GLU A N 1
ATOM 1682 C CA . GLU A 1 212 ? 1.082 18.981 -13.884 1.00 65.19 212 GLU A CA 1
ATOM 1683 C C . GLU A 1 212 ? 0.323 18.205 -12.794 1.00 65.19 212 GLU A C 1
ATOM 1685 O O . GLU A 1 212 ? 0.147 18.721 -11.700 1.00 65.19 212 GLU A O 1
ATOM 1690 N N . GLN A 1 213 ? -0.122 16.978 -13.083 1.00 62.69 213 GLN A N 1
ATOM 1691 C CA . GLN A 1 213 ? -0.997 16.188 -12.202 1.00 62.69 213 GLN A CA 1
ATOM 1692 C C . GLN A 1 213 ? -0.407 14.828 -11.815 1.00 62.69 213 GLN A C 1
ATOM 1694 O O . GLN A 1 213 ? -0.890 14.187 -10.886 1.00 62.69 213 GLN A O 1
ATOM 1699 N N . VAL A 1 214 ? 0.605 14.346 -12.545 1.00 65.81 214 VAL A N 1
ATOM 1700 C CA . VAL A 1 214 ? 1.195 13.015 -12.352 1.00 65.81 214 VAL A CA 1
ATOM 1701 C C . VAL A 1 214 ? 2.712 13.098 -12.462 1.00 65.81 214 VAL A C 1
ATOM 1703 O O . VAL A 1 214 ? 3.242 13.555 -13.478 1.00 65.81 214 VAL A O 1
ATOM 1706 N N . GLY A 1 215 ? 3.395 12.599 -11.439 1.00 73.94 215 GLY A N 1
ATOM 1707 C CA . GLY A 1 215 ? 4.824 12.330 -11.409 1.00 73.94 215 GLY A CA 1
ATOM 1708 C C . GLY A 1 215 ? 5.084 10.825 -11.390 1.00 73.94 215 GLY A C 1
ATOM 1709 O O . GLY A 1 215 ? 4.493 10.096 -10.602 1.00 73.94 215 GLY A O 1
ATOM 1710 N N . LEU A 1 216 ? 5.978 10.342 -12.244 1.00 78.94 216 LEU A N 1
ATOM 1711 C CA . LEU A 1 216 ? 6.490 8.975 -12.204 1.00 78.94 216 LEU A CA 1
ATOM 1712 C C . LEU A 1 216 ? 8.010 9.034 -12.091 1.00 78.94 216 LEU A C 1
ATOM 1714 O O . LEU A 1 216 ? 8.674 9.638 -12.934 1.00 78.94 216 LEU A O 1
ATOM 1718 N N . GLU A 1 217 ? 8.565 8.376 -11.083 1.00 85.94 217 GLU A N 1
ATOM 1719 C CA . GLU A 1 217 ? 10.000 8.219 -10.888 1.00 85.94 217 GLU A CA 1
ATOM 1720 C C . GLU A 1 217 ? 10.365 6.733 -10.848 1.00 85.94 217 GLU A C 1
ATOM 1722 O O . GLU A 1 217 ? 9.739 5.923 -10.168 1.00 85.94 217 GLU A O 1
ATOM 1727 N N . VAL A 1 218 ? 11.419 6.372 -11.576 1.00 85.44 218 VAL A N 1
ATOM 1728 C CA . VAL A 1 218 ? 12.015 5.039 -11.541 1.00 85.44 218 VAL A CA 1
ATOM 1729 C C . VAL A 1 218 ? 13.488 5.188 -11.212 1.00 85.44 218 VAL A C 1
ATOM 1731 O O . VAL A 1 218 ? 14.247 5.796 -11.973 1.00 85.44 218 VAL A O 1
ATOM 1734 N N . THR A 1 219 ? 13.910 4.604 -10.097 1.00 89.00 219 THR A N 1
ATOM 1735 C CA . THR A 1 219 ? 15.321 4.543 -9.723 1.00 89.00 219 THR A CA 1
ATOM 1736 C C . THR A 1 219 ? 15.869 3.163 -10.050 1.00 89.00 219 THR A C 1
ATOM 1738 O O . THR A 1 219 ? 15.403 2.153 -9.528 1.00 89.00 219 THR A O 1
ATOM 1741 N N . VAL A 1 220 ? 16.867 3.130 -10.936 1.00 88.00 220 VAL A N 1
ATOM 1742 C CA . VAL A 1 220 ? 17.571 1.913 -11.342 1.00 88.00 220 VAL A CA 1
ATOM 1743 C C . VAL A 1 220 ? 19.023 2.006 -10.884 1.00 88.00 220 VAL A C 1
ATOM 1745 O O . VAL A 1 220 ? 19.759 2.858 -11.396 1.00 88.00 220 VAL A O 1
ATOM 1748 N N . PRO A 1 221 ? 19.467 1.151 -9.956 1.00 84.44 221 PRO A N 1
ATOM 1749 C CA . PRO A 1 221 ? 20.830 1.206 -9.460 1.00 84.44 221 PRO A CA 1
ATOM 1750 C C . PRO A 1 221 ? 21.855 0.800 -10.525 1.00 84.44 221 PRO A C 1
ATOM 1752 O O . PRO A 1 221 ? 21.614 -0.071 -11.361 1.00 84.44 221 PRO A O 1
ATOM 1755 N N . GLU A 1 222 ? 23.022 1.450 -10.521 1.00 71.19 222 GLU A N 1
ATOM 1756 C CA . GLU A 1 222 ? 24.151 1.062 -11.381 1.00 71.19 222 GLU A CA 1
ATOM 1757 C C . GLU A 1 222 ? 25.122 0.184 -10.577 1.00 71.19 222 GLU A C 1
ATOM 1759 O O . GLU A 1 222 ? 25.936 0.696 -9.813 1.00 71.19 222 GLU A O 1
ATOM 1764 N N . GLY A 1 223 ? 25.080 -1.139 -10.777 1.00 57.62 223 GLY A N 1
ATOM 1765 C CA . GLY A 1 223 ? 26.012 -2.064 -10.125 1.00 57.62 223 GLY A CA 1
ATOM 1766 C C . GLY A 1 223 ? 26.390 -3.269 -10.988 1.00 57.62 223 GLY A C 1
ATOM 1767 O O . GLY A 1 223 ? 25.602 -4.190 -11.140 1.00 57.62 223 GLY A O 1
ATOM 1768 N N . ASP A 1 224 ? 27.627 -3.279 -11.505 1.00 49.03 224 ASP A N 1
ATOM 1769 C CA . ASP A 1 224 ? 28.364 -4.502 -11.902 1.00 49.03 224 ASP A CA 1
ATOM 1770 C C . ASP A 1 224 ? 29.246 -5.018 -10.731 1.00 49.03 224 ASP A C 1
ATOM 1772 O O . ASP A 1 224 ? 30.036 -5.949 -10.887 1.00 49.03 224 ASP A O 1
ATOM 1776 N N . SER A 1 225 ? 29.166 -4.392 -9.548 1.00 42.25 225 SER A N 1
ATOM 1777 C CA . SER A 1 225 ? 29.984 -4.714 -8.373 1.00 42.25 225 SER A CA 1
ATOM 1778 C C . SER A 1 225 ? 29.170 -5.456 -7.318 1.00 42.25 225 SER A C 1
ATOM 1780 O O . SER A 1 225 ? 28.201 -4.921 -6.787 1.00 42.25 225 SER A O 1
ATOM 1782 N N . ALA A 1 226 ? 29.625 -6.662 -6.989 1.00 42.66 226 ALA A N 1
ATOM 1783 C CA . ALA A 1 226 ? 28.977 -7.666 -6.147 1.00 42.66 226 ALA A CA 1
ATOM 1784 C C . ALA A 1 226 ? 28.708 -7.294 -4.668 1.00 42.66 226 ALA A C 1
ATOM 1786 O O . ALA A 1 226 ? 28.365 -8.190 -3.906 1.00 42.66 226 ALA A O 1
ATOM 1787 N N . ASP A 1 227 ? 28.846 -6.031 -4.248 1.00 44.03 227 ASP A N 1
ATOM 1788 C CA . ASP A 1 227 ? 28.826 -5.669 -2.819 1.00 44.03 227 ASP A CA 1
ATOM 1789 C C . ASP A 1 227 ? 27.712 -4.707 -2.371 1.00 44.03 227 ASP A C 1
ATOM 1791 O O . ASP A 1 227 ? 27.534 -4.544 -1.169 1.00 44.03 227 ASP A O 1
ATOM 1795 N N . VAL A 1 228 ? 26.899 -4.133 -3.267 1.00 46.69 228 VAL A N 1
ATOM 1796 C CA . VAL A 1 228 ? 25.612 -3.508 -2.889 1.00 46.69 228 VAL A CA 1
ATOM 1797 C C . VAL A 1 228 ? 24.640 -3.661 -4.057 1.00 46.69 228 VAL A C 1
ATOM 1799 O O . VAL A 1 228 ? 24.689 -2.901 -5.022 1.00 46.69 228 VAL A O 1
ATOM 1802 N N . VAL A 1 229 ? 23.774 -4.674 -4.000 1.00 53.22 229 VAL A N 1
ATOM 1803 C CA . VAL A 1 229 ? 22.608 -4.754 -4.888 1.00 53.22 229 VAL A CA 1
ATOM 1804 C C . VAL A 1 229 ? 21.538 -3.874 -4.255 1.00 53.22 229 VAL A C 1
ATOM 1806 O O . VAL A 1 229 ? 20.766 -4.338 -3.422 1.00 53.22 229 VAL A O 1
ATOM 1809 N N . SER A 1 230 ? 21.538 -2.582 -4.572 1.00 66.94 230 SER A N 1
ATOM 1810 C CA . SER A 1 230 ? 20.356 -1.764 -4.296 1.00 66.94 230 SER A CA 1
ATOM 1811 C C . SER A 1 230 ? 19.207 -2.306 -5.152 1.00 66.94 230 SER A C 1
ATOM 1813 O O . SER A 1 230 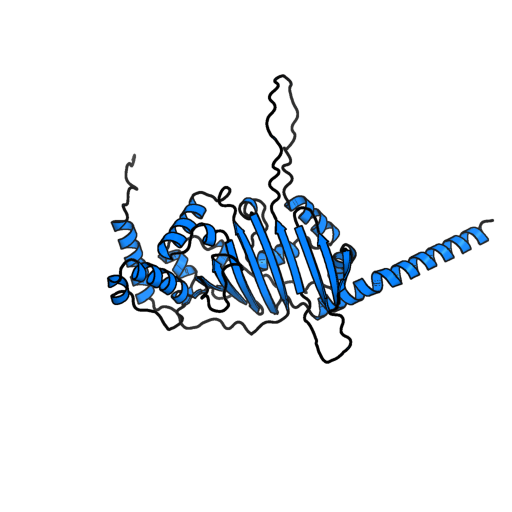? 19.430 -2.706 -6.295 1.00 66.94 230 SER A O 1
ATOM 1815 N N . ALA A 1 231 ? 18.000 -2.368 -4.602 1.00 80.88 231 ALA A N 1
ATOM 1816 C CA . ALA A 1 231 ? 16.815 -2.765 -5.351 1.00 80.88 231 ALA A CA 1
ATOM 1817 C C . ALA A 1 231 ? 16.343 -1.611 -6.258 1.00 80.88 231 ALA A C 1
ATOM 1819 O O . ALA A 1 231 ? 16.575 -0.442 -5.927 1.00 80.88 231 ALA A O 1
ATOM 1820 N N . PRO A 1 232 ? 15.708 -1.889 -7.410 1.00 84.94 232 PRO A N 1
ATOM 1821 C CA . PRO A 1 232 ? 14.996 -0.849 -8.139 1.00 84.94 232 PRO A CA 1
ATOM 1822 C C . PRO A 1 232 ? 13.821 -0.318 -7.309 1.00 84.94 232 PRO A C 1
ATOM 1824 O O . PRO A 1 232 ? 13.201 -1.065 -6.562 1.00 84.94 232 PRO A O 1
ATOM 1827 N N . VAL A 1 233 ? 13.501 0.965 -7.466 1.00 85.81 233 VAL A N 1
ATOM 1828 C CA . VAL A 1 233 ? 12.377 1.608 -6.765 1.00 85.81 233 VAL A CA 1
ATOM 1829 C C . VAL A 1 233 ? 11.477 2.291 -7.785 1.00 85.81 233 VAL A C 1
ATOM 1831 O O . VAL A 1 233 ? 11.965 3.042 -8.637 1.00 85.81 233 VAL A O 1
ATOM 1834 N N . LEU A 1 234 ? 10.172 2.041 -7.693 1.00 83.50 234 LEU A N 1
ATOM 1835 C CA . LEU A 1 234 ? 9.143 2.704 -8.492 1.00 83.50 234 LEU A CA 1
ATOM 1836 C C . LEU A 1 234 ? 8.361 3.666 -7.598 1.00 83.50 234 LEU A C 1
ATOM 1838 O O . LEU A 1 234 ? 7.851 3.255 -6.560 1.00 83.50 234 LEU A O 1
ATOM 1842 N N . ARG A 1 235 ? 8.252 4.932 -8.001 1.00 83.38 235 ARG A N 1
ATOM 1843 C CA . ARG A 1 235 ? 7.467 5.947 -7.297 1.00 83.38 235 ARG A CA 1
ATOM 1844 C C . ARG A 1 235 ? 6.468 6.595 -8.234 1.00 83.38 235 ARG A C 1
ATOM 1846 O O . ARG A 1 235 ? 6.837 7.048 -9.313 1.00 83.38 235 ARG A O 1
ATOM 1853 N N . LEU A 1 236 ? 5.220 6.656 -7.810 1.00 80.12 236 LEU A N 1
ATOM 1854 C CA . LEU A 1 236 ? 4.132 7.308 -8.518 1.00 80.12 236 LEU A CA 1
ATOM 1855 C C . LEU A 1 236 ? 3.536 8.363 -7.597 1.00 80.12 236 LEU A C 1
ATOM 1857 O O . LEU A 1 236 ? 3.149 8.053 -6.482 1.00 80.12 236 LEU A O 1
ATOM 1861 N N . HIS A 1 237 ? 3.445 9.591 -8.075 1.00 79.62 237 HIS A N 1
ATOM 1862 C CA . HIS A 1 237 ? 2.798 10.693 -7.387 1.00 79.62 237 HIS A CA 1
ATOM 1863 C C . HIS A 1 237 ? 1.667 11.218 -8.264 1.00 79.62 237 HIS A C 1
ATOM 1865 O O . HIS A 1 237 ? 1.846 11.406 -9.468 1.00 79.62 237 HIS A O 1
ATOM 1871 N N . MET A 1 238 ? 0.505 11.462 -7.681 1.00 76.19 238 MET A N 1
ATOM 1872 C CA . MET A 1 238 ? -0.637 12.084 -8.332 1.00 76.19 238 MET A CA 1
ATOM 1873 C C . MET A 1 238 ? -1.184 13.174 -7.422 1.00 76.19 238 MET A C 1
ATOM 1875 O O . MET A 1 238 ? -1.335 12.965 -6.222 1.00 76.19 238 MET A O 1
ATOM 1879 N N . GLU A 1 239 ? -1.507 14.320 -8.003 1.00 75.38 239 GLU A N 1
ATOM 1880 C CA . GLU A 1 239 ? -2.106 15.441 -7.288 1.00 75.38 239 GLU A CA 1
ATOM 1881 C C . GLU A 1 239 ? -3.244 16.020 -8.124 1.00 75.38 239 GLU A C 1
ATOM 1883 O O . GLU A 1 239 ? -3.121 16.235 -9.336 1.00 75.38 239 GLU A O 1
ATOM 1888 N N . GLN A 1 240 ? -4.384 16.242 -7.480 1.00 69.88 240 GLN A N 1
ATOM 1889 C CA . GLN A 1 240 ? -5.527 16.863 -8.118 1.00 69.88 240 GLN A CA 1
ATOM 1890 C C . GLN A 1 240 ? -5.272 18.367 -8.230 1.00 69.88 240 GLN A C 1
ATOM 1892 O O . GLN A 1 240 ? -5.252 19.097 -7.242 1.00 69.88 240 GLN A O 1
ATOM 1897 N N . VAL A 1 241 ? -5.115 18.860 -9.459 1.00 52.47 241 VAL A N 1
ATOM 1898 C CA . VAL A 1 241 ? -5.070 20.303 -9.706 1.00 52.47 241 VAL A CA 1
ATOM 1899 C C . VAL A 1 241 ? -6.495 20.836 -9.599 1.00 52.47 241 VAL A C 1
ATOM 1901 O O . VAL A 1 241 ? -7.305 20.653 -10.508 1.00 52.47 241 VAL A O 1
ATOM 1904 N N . HIS A 1 242 ? -6.810 21.505 -8.491 1.00 48.09 242 HIS A N 1
ATOM 1905 C CA . HIS A 1 242 ? -7.958 22.402 -8.448 1.00 48.09 242 HIS A CA 1
ATOM 1906 C C . HIS A 1 242 ? -7.720 23.518 -9.469 1.00 48.09 242 HIS A C 1
ATOM 1908 O O . HIS A 1 242 ? -6.849 24.371 -9.291 1.00 48.09 242 HIS A O 1
ATOM 1914 N N . SER A 1 243 ? -8.484 23.513 -10.560 1.00 36.66 243 SER A N 1
ATOM 1915 C CA . SER A 1 243 ? -8.545 24.631 -11.497 1.00 36.66 243 SER A CA 1
ATOM 1916 C C . SER A 1 243 ? -9.220 25.817 -10.806 1.00 36.66 243 SER A C 1
ATOM 1918 O O . SER A 1 243 ? -10.421 26.039 -10.946 1.00 36.66 243 SER A O 1
ATOM 1920 N N . MET A 1 244 ? -8.455 26.562 -10.016 1.00 35.41 244 MET A N 1
ATOM 1921 C CA . MET A 1 244 ? -8.896 27.809 -9.410 1.00 35.41 244 MET A CA 1
ATOM 1922 C C . MET A 1 244 ? -8.593 28.950 -10.384 1.00 35.41 244 MET A C 1
ATOM 1924 O O . MET A 1 244 ? -7.576 29.613 -10.247 1.00 35.41 244 MET A O 1
ATOM 1928 N N . GLU A 1 245 ? -9.444 29.131 -11.401 1.00 36.56 245 GLU A N 1
ATOM 1929 C CA . GLU A 1 245 ? -9.607 30.400 -12.133 1.00 36.56 245 GLU A CA 1
ATOM 1930 C C . GLU A 1 245 ? -10.844 30.357 -13.060 1.00 36.56 245 GLU A C 1
ATOM 1932 O O . GLU A 1 245 ? -10.747 30.325 -14.280 1.00 36.56 245 GLU A O 1
ATOM 1937 N N . GLU A 1 246 ? -12.041 30.405 -12.474 1.00 33.97 246 GLU A N 1
ATOM 1938 C CA . GLU A 1 246 ? -13.163 31.139 -13.080 1.00 33.97 246 GLU A CA 1
ATOM 1939 C C . GLU A 1 246 ? -13.782 32.030 -11.997 1.00 33.97 246 GLU A C 1
ATOM 1941 O O . GLU A 1 246 ? -14.871 31.789 -11.478 1.00 33.97 246 GLU A O 1
ATOM 1946 N N . GLU A 1 247 ? -13.057 33.088 -11.615 1.00 33.12 247 GLU A N 1
ATOM 1947 C CA . GLU A 1 247 ? -13.722 34.230 -10.996 1.00 33.12 247 GLU A CA 1
ATOM 1948 C C . GLU A 1 247 ? -14.600 34.907 -12.053 1.00 33.12 247 GLU A C 1
ATOM 1950 O O . GLU A 1 247 ? -14.135 35.475 -13.042 1.00 33.12 247 GLU A O 1
ATOM 1955 N N . HIS A 1 248 ? -15.903 34.815 -11.807 1.00 33.09 248 HIS A N 1
ATOM 1956 C CA . HIS A 1 248 ? -16.966 35.608 -12.395 1.00 33.09 248 HIS A CA 1
ATOM 1957 C C . HIS A 1 248 ? -16.532 37.008 -12.865 1.00 33.09 248 HIS A C 1
ATOM 1959 O O . HIS A 1 248 ? -16.245 37.896 -12.063 1.00 33.09 248 HIS A O 1
ATOM 1965 N N . SER A 1 249 ? -16.715 37.273 -14.158 1.00 32.62 249 SER A N 1
ATOM 1966 C CA . SER A 1 249 ? -17.291 38.552 -14.573 1.00 32.62 249 SER A CA 1
ATOM 1967 C C . SER A 1 249 ? -18.559 38.280 -15.379 1.00 32.62 249 SER A C 1
ATOM 1969 O O . SER A 1 249 ? -18.547 37.637 -16.424 1.00 32.62 249 SER A O 1
ATOM 1971 N N . MET A 1 250 ? -19.681 38.701 -14.795 1.00 40.31 250 MET A N 1
ATOM 1972 C CA . MET A 1 250 ? -20.985 38.787 -15.440 1.00 40.31 250 MET A CA 1
ATOM 1973 C C . MET A 1 250 ? -20.898 39.707 -16.659 1.00 40.31 250 MET A C 1
ATOM 1975 O O . MET A 1 250 ? -20.530 40.865 -16.497 1.00 40.31 250 MET A O 1
ATOM 1979 N N . GLU A 1 251 ? -21.355 39.237 -17.815 1.00 35.44 251 GLU A N 1
ATOM 1980 C CA . GLU A 1 251 ? -22.088 40.064 -18.777 1.00 35.44 251 GLU A CA 1
ATOM 1981 C C . GLU A 1 251 ? -23.026 39.164 -19.605 1.00 35.44 251 GLU A C 1
ATOM 1983 O O . GLU A 1 251 ? -22.619 38.164 -20.194 1.00 35.44 251 GLU A O 1
ATOM 1988 N N . GLU A 1 252 ? -24.321 39.486 -1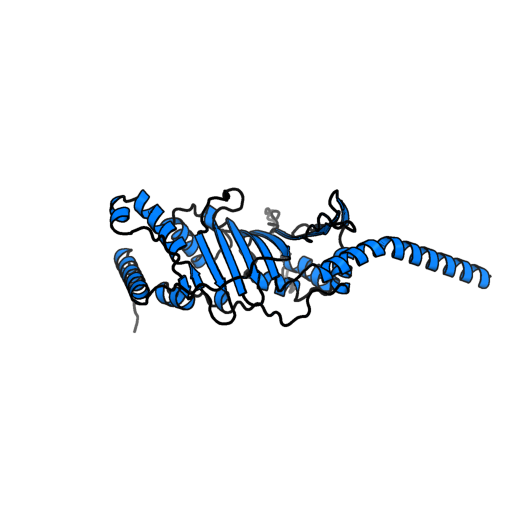9.556 1.00 36.12 252 GLU A N 1
ATOM 1989 C CA . GLU A 1 252 ? -25.405 38.843 -20.303 1.00 36.12 252 GLU A CA 1
ATOM 1990 C C . GLU A 1 252 ? -25.310 39.160 -21.809 1.00 36.12 252 GLU A C 1
ATOM 1992 O O . GLU A 1 252 ? -25.090 40.307 -22.181 1.00 36.12 252 GLU A O 1
ATOM 1997 N N . GLU A 1 253 ? -25.543 38.171 -22.683 1.00 32.00 253 GLU A N 1
ATOM 1998 C CA . GLU A 1 253 ? -26.733 38.077 -23.563 1.00 32.00 253 GLU A CA 1
ATOM 1999 C C . GLU A 1 253 ? -26.523 37.127 -24.775 1.00 32.00 253 GLU A C 1
ATOM 2001 O O . GLU A 1 253 ? -25.572 37.235 -25.540 1.00 32.00 253 GLU A O 1
ATOM 2006 N N . HIS A 1 254 ? -27.514 36.242 -24.962 1.00 30.67 254 HIS A N 1
ATOM 2007 C CA . HIS A 1 254 ? -27.992 35.595 -26.202 1.00 30.67 254 HIS A CA 1
ATOM 2008 C C . HIS A 1 254 ? -27.025 34.872 -27.176 1.00 30.67 254 HIS A C 1
ATOM 2010 O O . HIS A 1 254 ? -26.407 35.485 -28.038 1.00 30.67 254 HIS A O 1
ATOM 2016 N N . SER A 1 255 ? -27.140 33.536 -27.284 1.00 30.61 255 SER A N 1
ATOM 2017 C CA . SER A 1 255 ? -27.946 32.853 -28.331 1.00 30.61 255 SER A CA 1
ATOM 2018 C C . SER A 1 255 ? -27.705 31.326 -28.424 1.00 30.61 255 SER A C 1
ATOM 2020 O O . SER A 1 255 ? -26.599 30.837 -28.262 1.00 30.61 255 SER A O 1
ATOM 2022 N N . MET A 1 256 ? -28.821 30.621 -28.645 1.00 32.34 256 MET A N 1
ATOM 2023 C CA . MET A 1 256 ? -29.095 29.325 -29.298 1.00 32.34 256 MET A CA 1
ATOM 2024 C C . MET A 1 256 ? -27.962 28.343 -29.700 1.00 32.34 256 MET A C 1
ATOM 2026 O O . MET A 1 256 ? -27.084 28.688 -30.477 1.00 32.34 256 MET A O 1
ATOM 2030 N N . GLU A 1 257 ? -28.175 27.077 -29.294 1.00 32.25 257 GLU A N 1
ATOM 2031 C CA . GLU A 1 257 ? -27.765 25.796 -29.920 1.00 32.25 257 GLU A CA 1
ATOM 2032 C C . GLU A 1 257 ? -26.271 25.553 -30.220 1.00 32.25 257 GLU A C 1
ATOM 2034 O O . GLU A 1 257 ? -25.779 25.960 -31.263 1.00 32.25 257 GLU A O 1
ATOM 2039 N N . ASP A 1 258 ? -25.607 24.722 -29.404 1.00 27.64 258 ASP A N 1
ATOM 2040 C CA . ASP A 1 258 ? -25.017 23.463 -29.894 1.00 27.64 258 ASP A CA 1
ATOM 2041 C C . ASP A 1 258 ? -24.678 22.514 -28.728 1.00 27.64 258 ASP A C 1
ATOM 2043 O O . ASP A 1 258 ? -24.292 22.926 -27.634 1.00 27.64 258 ASP A O 1
ATOM 2047 N N . SER A 1 259 ? -24.847 21.221 -28.973 1.00 38.06 259 SER A N 1
ATOM 2048 C CA . SER A 1 259 ? -24.438 20.125 -28.103 1.00 38.06 259 SER A CA 1
ATOM 2049 C C . SER A 1 259 ? -22.914 20.070 -27.979 1.00 38.06 259 SER A C 1
ATOM 2051 O O . SER A 1 259 ? -22.225 19.696 -28.924 1.00 38.06 259 SER A O 1
ATOM 2053 N N . GLY A 1 260 ? -22.390 20.382 -26.798 1.00 26.00 260 GLY A N 1
ATOM 2054 C CA . GLY A 1 260 ? -20.981 20.211 -26.465 1.00 26.00 260 GLY A CA 1
ATOM 2055 C C . GLY A 1 260 ? -20.850 19.822 -25.004 1.00 26.00 260 GLY A C 1
ATOM 2056 O O . GLY A 1 260 ? -21.151 20.615 -24.119 1.00 26.00 260 GLY A O 1
ATOM 2057 N N . SER A 1 261 ? -20.435 18.581 -24.760 1.00 31.30 261 SER A N 1
ATOM 2058 C CA . SER A 1 261 ? -19.969 18.117 -23.459 1.00 31.30 261 SER A CA 1
ATOM 2059 C C . SER A 1 261 ? -18.905 19.079 -22.931 1.00 31.30 261 SER A C 1
ATOM 2061 O O . SER A 1 261 ? -17.830 19.191 -23.521 1.00 31.30 261 SER A O 1
ATOM 2063 N N . THR A 1 262 ? -19.205 19.772 -21.838 1.00 29.22 262 THR A N 1
ATOM 2064 C CA . THR A 1 262 ? -18.242 20.562 -21.072 1.00 29.22 262 THR A CA 1
ATOM 2065 C C . THR A 1 262 ? -17.190 19.621 -20.492 1.00 29.22 262 THR A C 1
ATOM 2067 O O . THR A 1 262 ? -17.416 18.940 -19.493 1.00 29.22 262 THR A O 1
ATOM 2070 N N . GLU A 1 263 ? -16.059 19.531 -21.190 1.00 34.00 263 GLU A N 1
ATOM 2071 C CA . GLU A 1 263 ? -14.855 18.822 -20.776 1.00 34.00 263 GLU A CA 1
ATOM 2072 C C . GLU A 1 263 ? -14.197 19.566 -19.608 1.00 34.00 263 GLU A C 1
ATOM 2074 O O . GLU A 1 263 ? -13.354 20.436 -19.807 1.00 34.00 263 GLU A O 1
ATOM 2079 N N . GLY A 1 264 ? -14.553 19.191 -18.379 1.00 28.53 264 GLY A N 1
ATOM 2080 C CA . GLY A 1 264 ? -13.643 19.340 -17.247 1.00 28.53 264 GLY A CA 1
ATOM 2081 C C . GLY A 1 264 ? -12.421 18.456 -17.499 1.00 28.53 264 GLY A C 1
ATOM 2082 O O . GLY A 1 264 ? -12.554 17.254 -17.750 1.00 28.53 264 GLY A O 1
ATOM 2083 N N . GLY A 1 265 ? -11.232 19.055 -17.524 1.00 32.38 265 GLY A N 1
ATOM 2084 C CA . GLY A 1 265 ? -9.962 18.369 -17.748 1.00 32.38 265 GLY A CA 1
ATOM 2085 C C . GLY A 1 265 ? -9.596 17.471 -16.571 1.00 32.38 265 GLY A C 1
ATOM 2086 O O . GLY A 1 265 ? -8.791 17.851 -15.731 1.00 32.38 265 GLY A O 1
ATOM 2087 N N . PHE A 1 266 ? -10.191 16.279 -16.508 1.00 35.69 266 PHE A N 1
ATOM 2088 C CA . PHE A 1 266 ? -9.841 15.274 -15.510 1.00 35.69 266 PHE A CA 1
ATOM 2089 C C . PHE A 1 266 ? -8.394 14.772 -15.704 1.00 35.69 266 PHE A C 1
ATOM 2091 O O . PHE A 1 266 ? -8.004 14.489 -16.848 1.00 35.69 266 PHE A O 1
ATOM 2098 N N . PRO A 1 267 ? -7.645 14.514 -14.611 1.00 43.12 267 PRO A N 1
ATOM 2099 C CA . PRO A 1 267 ? -6.316 13.885 -14.645 1.00 43.12 267 PRO A CA 1
ATOM 2100 C C . PRO A 1 267 ? -6.279 12.521 -15.343 1.00 43.12 267 PRO A C 1
ATOM 2102 O O . PRO A 1 267 ? -5.234 12.079 -15.831 1.00 43.12 267 PRO A O 1
ATOM 2105 N N . GLY A 1 268 ? -7.446 11.897 -15.518 1.00 42.25 268 GLY A N 1
ATOM 2106 C CA . GLY A 1 268 ? -7.619 10.696 -16.324 1.00 42.25 268 GLY A CA 1
ATOM 2107 C C . GLY A 1 268 ? -7.174 10.839 -17.784 1.00 42.25 268 GLY A C 1
ATOM 2108 O O . GLY A 1 268 ? -6.663 9.869 -18.328 1.00 42.25 268 GLY A O 1
ATOM 2109 N N . LYS A 1 269 ? -7.289 12.009 -18.434 1.00 43.72 269 LYS A N 1
ATOM 2110 C CA . LYS A 1 269 ? -6.945 12.146 -19.869 1.00 43.72 269 LYS A CA 1
ATOM 2111 C C . LYS A 1 269 ? -5.438 12.121 -20.141 1.00 43.72 269 LYS A C 1
ATOM 2113 O O . LYS A 1 269 ? -5.004 11.541 -21.139 1.00 43.72 269 LYS A O 1
ATOM 2118 N N . ILE A 1 270 ? -4.637 12.725 -19.264 1.00 42.94 270 ILE A N 1
ATOM 2119 C CA . ILE A 1 270 ? -3.170 12.749 -19.393 1.00 42.94 270 ILE A CA 1
ATOM 2120 C C . ILE A 1 270 ? -2.606 11.372 -19.034 1.00 42.94 270 ILE A C 1
ATOM 2122 O O . ILE A 1 270 ? -1.785 10.828 -19.774 1.00 42.94 270 ILE A O 1
ATOM 2126 N N . LEU A 1 271 ? -3.135 10.755 -17.972 1.00 43.22 271 LEU A N 1
ATOM 2127 C CA . LEU A 1 271 ? -2.800 9.388 -17.587 1.00 43.22 271 LEU A CA 1
ATOM 2128 C C . LEU A 1 271 ? -3.196 8.377 -18.678 1.00 43.22 271 LEU A C 1
ATOM 2130 O O . LEU A 1 271 ? -2.392 7.516 -19.019 1.00 43.22 271 LEU A O 1
ATOM 2134 N N . HIS A 1 272 ? -4.378 8.516 -19.287 1.00 46.53 272 HIS A N 1
ATOM 2135 C CA . HIS A 1 272 ? -4.818 7.705 -20.431 1.00 46.53 272 HIS A CA 1
ATOM 2136 C C . HIS A 1 272 ? -3.898 7.888 -21.644 1.00 46.53 272 HIS A C 1
ATOM 2138 O O . HIS A 1 272 ? -3.521 6.911 -22.278 1.00 46.53 272 HIS A O 1
ATOM 2144 N N . SER A 1 273 ? -3.455 9.114 -21.932 1.00 41.97 273 SER A N 1
ATOM 2145 C CA . SER A 1 273 ? -2.535 9.379 -23.046 1.00 41.97 273 SER A CA 1
ATOM 2146 C C . SER A 1 273 ? -1.158 8.736 -22.824 1.00 41.97 273 SER A C 1
ATOM 2148 O O . SER A 1 273 ? -0.589 8.169 -23.753 1.00 41.97 273 SER A O 1
ATOM 2150 N N . ILE A 1 274 ? -0.631 8.757 -21.594 1.00 47.47 274 ILE A N 1
ATOM 2151 C CA . ILE A 1 274 ? 0.633 8.087 -21.235 1.00 47.47 274 ILE A CA 1
ATOM 2152 C C . ILE A 1 274 ? 0.471 6.556 -21.255 1.00 47.47 274 ILE A C 1
ATOM 2154 O O . ILE A 1 274 ? 1.337 5.855 -21.783 1.00 47.47 274 ILE A O 1
ATOM 2158 N N . LYS A 1 275 ? -0.652 6.034 -20.743 1.00 48.91 275 LYS A N 1
ATOM 2159 C CA . LYS A 1 275 ? -1.014 4.606 -20.776 1.00 48.91 275 LYS A CA 1
ATOM 2160 C C . LYS A 1 275 ? -1.127 4.070 -22.205 1.00 48.91 275 LYS A C 1
ATOM 2162 O O . LYS A 1 275 ? -0.578 3.009 -22.500 1.00 48.91 275 LYS A O 1
ATOM 2167 N N . GLU A 1 276 ? -1.770 4.825 -23.093 1.00 48.22 276 GLU A N 1
ATOM 2168 C CA . GLU A 1 276 ? -1.961 4.487 -24.506 1.00 48.22 276 GLU A CA 1
ATOM 2169 C C . GLU A 1 276 ? -0.631 4.530 -25.283 1.00 48.22 276 GLU A C 1
ATOM 2171 O O . GLU A 1 276 ? -0.327 3.614 -26.048 1.00 48.22 276 GLU A O 1
ATOM 2176 N N . LEU A 1 277 ? 0.222 5.531 -25.026 1.00 36.22 277 LEU A N 1
ATOM 2177 C CA . LEU A 1 277 ? 1.548 5.664 -25.654 1.00 36.22 277 LEU A CA 1
ATOM 2178 C C . LEU A 1 277 ? 2.564 4.611 -25.185 1.00 36.22 277 LEU A C 1
ATOM 2180 O O . LEU A 1 277 ? 3.438 4.224 -25.964 1.00 36.22 277 LEU A O 1
ATOM 2184 N N . ALA A 1 278 ? 2.460 4.140 -23.940 1.00 42.09 278 ALA A N 1
ATOM 2185 C CA . ALA A 1 278 ? 3.360 3.136 -23.374 1.00 42.09 278 ALA A CA 1
ATOM 2186 C C . ALA A 1 278 ? 2.851 1.685 -23.497 1.00 42.09 278 ALA A C 1
ATOM 2188 O O . ALA A 1 278 ? 3.571 0.755 -23.130 1.00 42.09 278 ALA A O 1
ATOM 2189 N N . GLY A 1 279 ? 1.628 1.472 -24.005 1.00 37.97 279 GLY A N 1
ATOM 2190 C CA . GLY A 1 279 ? 0.977 0.156 -23.997 1.00 37.97 279 GLY A CA 1
ATOM 2191 C C . GLY A 1 279 ? 0.748 -0.386 -22.578 1.00 37.97 279 GLY A C 1
ATOM 2192 O O . GLY A 1 279 ? 0.795 -1.598 -22.366 1.00 37.97 279 GLY A O 1
ATOM 2193 N N . LEU A 1 280 ? 0.573 0.522 -21.612 1.00 46.78 280 LEU A N 1
ATOM 2194 C CA . LEU A 1 280 ? 0.350 0.260 -20.185 1.00 46.78 280 LEU A CA 1
ATOM 2195 C C . LEU A 1 280 ? -1.129 0.387 -19.789 1.00 46.78 280 LEU A C 1
ATOM 2197 O O . LEU A 1 280 ? -1.458 0.304 -18.602 1.00 46.78 280 LEU A O 1
ATOM 2201 N N . ASP A 1 281 ? -2.005 0.592 -20.773 1.00 44.25 281 ASP A N 1
ATOM 2202 C CA . ASP A 1 281 ? -3.449 0.607 -20.582 1.00 44.25 281 ASP A CA 1
ATOM 2203 C C . ASP A 1 281 ? -3.909 -0.722 -19.962 1.00 44.25 281 ASP A C 1
ATOM 2205 O O . ASP A 1 281 ? -3.493 -1.803 -20.387 1.00 44.25 281 ASP A O 1
ATOM 2209 N N . GLY A 1 282 ? -4.653 -0.639 -18.861 1.00 47.06 282 GLY A N 1
ATOM 2210 C CA . GLY A 1 282 ? -5.007 -1.786 -18.023 1.00 47.06 282 GLY A CA 1
ATOM 2211 C C . GLY A 1 282 ? -3.937 -2.252 -17.023 1.00 47.06 282 GLY A C 1
ATOM 2212 O O . GLY A 1 282 ? -4.323 -2.689 -15.951 1.00 47.06 282 GLY A O 1
ATOM 2213 N N . LYS A 1 283 ? -2.620 -2.121 -17.274 1.00 48.31 283 LYS A N 1
ATOM 2214 C CA . LYS A 1 283 ? -1.568 -2.576 -16.325 1.00 48.31 283 LYS A CA 1
ATOM 2215 C C . LYS A 1 283 ? -1.292 -1.592 -15.189 1.00 48.31 283 LYS A C 1
ATOM 2217 O O . LYS A 1 283 ? -1.087 -2.016 -14.063 1.00 48.31 283 LYS A O 1
ATOM 2222 N N . VAL A 1 284 ? -1.292 -0.285 -15.459 1.00 50.16 284 VAL A N 1
ATOM 2223 C CA . VAL A 1 284 ? -1.234 0.729 -14.382 1.00 50.16 284 VAL A CA 1
ATOM 2224 C C . VAL A 1 284 ? -2.526 0.702 -13.575 1.00 50.16 284 VAL A C 1
ATOM 2226 O O . VAL A 1 284 ? -2.488 0.854 -12.361 1.00 50.16 284 VAL A O 1
ATOM 2229 N N . ASP A 1 285 ? -3.649 0.432 -14.241 1.00 51.47 285 ASP A N 1
ATOM 2230 C CA . ASP A 1 285 ? -4.935 0.269 -13.569 1.00 51.47 285 ASP A CA 1
ATOM 2231 C C . ASP A 1 285 ? -4.966 -0.996 -12.733 1.00 51.47 285 ASP A C 1
ATOM 2233 O O . ASP A 1 285 ? -5.457 -0.963 -11.617 1.00 51.47 285 ASP A O 1
ATOM 2237 N N . GLN A 1 286 ? -4.368 -2.075 -13.230 1.00 50.12 286 GLN A N 1
ATOM 2238 C CA . GLN A 1 286 ? -4.136 -3.303 -12.489 1.00 50.12 286 GLN A CA 1
ATOM 2239 C C . GLN A 1 286 ? -3.195 -3.063 -11.313 1.00 50.12 286 GLN A C 1
ATOM 2241 O O . GLN A 1 286 ? -3.530 -3.505 -10.237 1.00 50.12 286 GLN A O 1
ATOM 2246 N N . ILE A 1 287 ? -2.090 -2.323 -11.449 1.00 51.88 287 ILE A N 1
ATOM 2247 C CA . ILE A 1 287 ? -1.178 -2.028 -10.328 1.00 51.88 287 ILE A CA 1
ATOM 2248 C C . ILE A 1 287 ? -1.866 -1.150 -9.275 1.00 51.88 287 ILE A C 1
ATOM 2250 O O . ILE A 1 287 ? -1.826 -1.471 -8.095 1.00 51.88 287 ILE A O 1
ATOM 2254 N N . LEU A 1 288 ? -2.560 -0.080 -9.673 1.00 51.19 288 LEU A N 1
ATOM 2255 C CA . LEU A 1 288 ? -3.340 0.758 -8.751 1.00 51.19 288 LEU A CA 1
ATOM 2256 C C . LEU A 1 288 ? -4.471 -0.038 -8.086 1.00 51.19 288 LEU A C 1
ATOM 2258 O O . LEU A 1 288 ? -4.636 0.031 -6.868 1.00 51.19 288 LEU A O 1
ATOM 2262 N N . SER A 1 289 ? -5.159 -0.875 -8.862 1.00 53.62 289 SER A N 1
ATOM 2263 C CA . SER A 1 289 ? -6.163 -1.812 -8.356 1.00 53.62 289 SER A CA 1
ATOM 2264 C C . SER A 1 289 ? -5.550 -2.938 -7.532 1.00 53.62 289 SER A C 1
ATOM 2266 O O . SER A 1 289 ? -6.270 -3.498 -6.736 1.00 53.62 289 SER A O 1
ATOM 2268 N N . GLN A 1 290 ? -4.266 -3.276 -7.679 1.00 48.72 290 GLN A N 1
ATOM 2269 C CA . GLN A 1 290 ? -3.523 -4.237 -6.850 1.00 48.72 290 GLN A CA 1
ATOM 2270 C C . GLN A 1 290 ? -2.998 -3.590 -5.559 1.00 48.72 290 GLN A C 1
ATOM 2272 O O . GLN A 1 290 ? -2.631 -4.290 -4.622 1.00 48.72 290 GLN A O 1
ATOM 2277 N N . MET A 1 291 ? -3.030 -2.259 -5.463 1.00 44.59 291 MET A N 1
ATOM 2278 C CA . MET A 1 291 ? -2.595 -1.487 -4.292 1.00 44.59 291 MET A CA 1
ATOM 2279 C C . MET A 1 291 ? -3.750 -0.899 -3.474 1.00 44.59 291 MET A C 1
ATOM 2281 O O . MET A 1 291 ? -3.510 -0.087 -2.584 1.00 44.59 291 MET A O 1
ATOM 2285 N N . GLY A 1 292 ? -4.997 -1.292 -3.751 1.00 42.66 292 GLY A N 1
ATOM 2286 C CA . GLY A 1 292 ? -6.159 -0.839 -2.978 1.00 42.66 292 GLY A CA 1
ATOM 2287 C C . GLY A 1 292 ? -6.927 0.333 -3.584 1.00 42.66 292 GLY A C 1
ATOM 2288 O O . GLY A 1 292 ? -7.872 0.794 -2.949 1.00 42.66 292 GLY A O 1
ATOM 2289 N N . PHE A 1 293 ? -6.563 0.825 -4.778 1.00 47.00 293 PHE A N 1
ATOM 2290 C CA . PHE A 1 293 ? -7.182 2.027 -5.347 1.00 47.00 293 PHE A CA 1
ATOM 2291 C C . PHE A 1 293 ? -8.102 1.748 -6.519 1.00 47.00 293 PHE A C 1
ATOM 2293 O O . PHE A 1 293 ? -7.671 1.184 -7.528 1.00 47.00 293 PHE A O 1
ATOM 2300 N N . PRO A 1 294 ? -9.344 2.240 -6.455 1.00 43.84 294 PRO A N 1
ATOM 2301 C CA . PRO A 1 294 ? -10.223 2.225 -7.601 1.00 43.84 294 PRO A CA 1
ATOM 2302 C C . PRO A 1 294 ? -9.756 3.241 -8.643 1.00 43.84 294 PRO A C 1
ATOM 2304 O O . PRO A 1 294 ? -9.507 4.407 -8.346 1.00 43.84 294 PRO A O 1
ATOM 2307 N N . VAL A 1 295 ? -9.684 2.801 -9.898 1.00 48.34 295 VAL A N 1
ATOM 2308 C CA . VAL A 1 295 ? -9.159 3.614 -11.008 1.00 48.34 295 VAL A CA 1
ATOM 2309 C C . VAL A 1 295 ? -10.268 4.189 -11.898 1.00 48.34 295 VAL A C 1
ATOM 2311 O O . VAL A 1 295 ? -10.015 4.807 -12.931 1.00 48.34 295 VAL A O 1
ATOM 2314 N N . SER A 1 296 ? -11.528 4.014 -11.488 1.00 45.38 296 SER A N 1
ATOM 2315 C CA . SER A 1 296 ? -12.695 4.593 -12.153 1.00 45.38 296 SER A CA 1
ATOM 2316 C C . SER A 1 296 ? -12.987 6.010 -11.649 1.00 45.38 296 SER A C 1
ATOM 2318 O O . SER A 1 296 ? -13.063 6.248 -10.443 1.00 45.38 296 SER A O 1
ATOM 2320 N N . GLY A 1 297 ? -13.209 6.933 -12.589 1.00 43.69 297 GLY A N 1
ATOM 2321 C CA . GLY A 1 297 ? -13.181 8.387 -12.387 1.00 43.69 297 GLY A CA 1
ATOM 2322 C C . GLY A 1 297 ? -14.153 9.012 -11.378 1.00 43.69 297 GLY A C 1
ATOM 2323 O O . GLY A 1 297 ? -13.929 10.157 -11.011 1.00 43.69 297 GLY A O 1
ATOM 2324 N N . GLU A 1 298 ? -15.178 8.308 -10.888 1.00 45.84 298 GLU A N 1
ATOM 2325 C CA . GLU A 1 298 ? -16.051 8.833 -9.819 1.00 45.84 298 GLU A CA 1
ATOM 2326 C C . GLU A 1 298 ? -15.449 8.659 -8.412 1.00 45.84 298 GLU A C 1
ATOM 2328 O O . GLU A 1 298 ? -15.742 9.450 -7.524 1.00 45.84 298 GLU A O 1
ATOM 2333 N N . GLN A 1 299 ? -14.581 7.661 -8.197 1.00 50.38 299 GLN A N 1
ATOM 2334 C CA . GLN A 1 299 ? -13.982 7.385 -6.878 1.00 50.38 299 GLN A CA 1
ATOM 2335 C C . GLN A 1 299 ? -12.658 8.136 -6.659 1.00 50.38 299 GLN A C 1
ATOM 2337 O O . GLN A 1 299 ? -12.268 8.377 -5.522 1.00 50.38 299 GLN A O 1
ATOM 2342 N N . LEU A 1 300 ? -12.012 8.580 -7.743 1.00 55.50 300 LEU A N 1
ATOM 2343 C CA . LEU A 1 300 ? -10.819 9.434 -7.695 1.00 55.50 300 LEU A CA 1
ATOM 2344 C C . LEU A 1 300 ? -11.135 10.905 -7.388 1.00 55.50 300 LEU A C 1
ATOM 2346 O O . LEU A 1 300 ? -10.223 11.639 -7.034 1.00 55.50 300 LEU A O 1
ATOM 2350 N N . ALA A 1 301 ? -12.398 11.338 -7.499 1.00 60.66 301 ALA A N 1
ATOM 2351 C CA . ALA A 1 301 ? -12.797 12.715 -7.185 1.00 60.66 301 ALA A CA 1
ATOM 2352 C C . ALA A 1 301 ? -12.559 13.080 -5.710 1.00 60.66 301 ALA A C 1
ATOM 2354 O O . ALA A 1 301 ? -12.365 14.244 -5.390 1.00 60.66 301 ALA A O 1
ATOM 2355 N N . VAL A 1 302 ? -12.539 12.068 -4.838 1.00 70.81 302 VAL A N 1
ATOM 2356 C CA . VAL A 1 302 ? -12.325 12.204 -3.394 1.00 70.81 302 VAL A CA 1
ATOM 2357 C C . VAL A 1 302 ? -10.836 12.142 -3.028 1.00 70.81 302 VAL A C 1
ATOM 2359 O O . VAL A 1 302 ? -10.483 12.363 -1.878 1.00 70.81 302 VAL A O 1
ATOM 2362 N N . VAL A 1 303 ? -9.931 11.822 -3.959 1.00 74.62 303 VAL A N 1
ATOM 2363 C CA . VAL A 1 303 ? -8.492 11.709 -3.676 1.00 74.62 303 VAL A CA 1
ATOM 2364 C C . VAL A 1 303 ? -7.791 12.983 -4.130 1.00 74.62 303 VAL A C 1
ATOM 2366 O O . VAL A 1 303 ? -7.573 13.194 -5.322 1.00 74.62 303 VAL A O 1
ATOM 2369 N N . LYS A 1 304 ? -7.395 13.807 -3.161 1.00 83.00 304 LYS A N 1
ATOM 2370 C CA . LYS A 1 304 ? -6.671 15.057 -3.387 1.00 83.00 304 LYS A CA 1
ATOM 2371 C C . LYS A 1 304 ? -5.224 14.803 -3.803 1.00 83.00 304 LYS A C 1
ATOM 2373 O O . LYS A 1 304 ? -4.735 15.415 -4.753 1.00 83.00 304 LYS A O 1
ATOM 2378 N N . SER A 1 305 ? -4.537 13.900 -3.107 1.00 82.00 305 SER A N 1
ATOM 2379 C CA . SER A 1 305 ? -3.181 13.478 -3.462 1.00 82.00 305 SER A CA 1
ATOM 2380 C C . SER A 1 305 ? -2.964 11.993 -3.176 1.00 82.00 305 SER A C 1
ATOM 2382 O O . SER A 1 305 ? -3.581 11.409 -2.284 1.00 82.00 305 SER A O 1
ATOM 2384 N N . LEU A 1 306 ? -2.113 11.371 -3.988 1.00 82.00 306 LEU A N 1
ATOM 2385 C CA . LEU A 1 306 ? -1.773 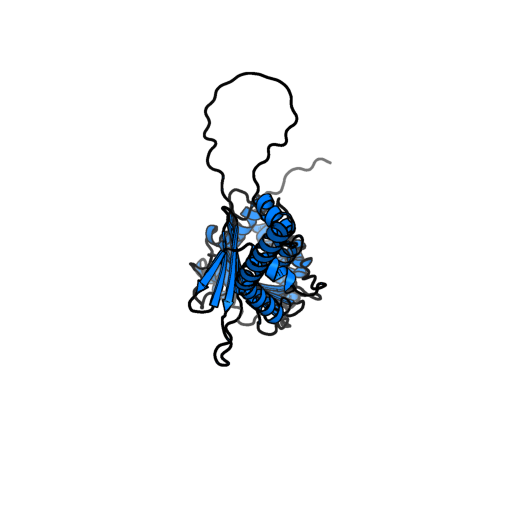9.957 -3.924 1.00 82.00 306 LEU A CA 1
ATOM 2386 C C . LEU A 1 306 ? -0.287 9.787 -4.229 1.00 82.00 306 LEU A C 1
ATOM 2388 O O . LEU A 1 306 ? 0.161 10.091 -5.332 1.00 82.00 306 LEU A O 1
ATOM 2392 N N . SER A 1 307 ? 0.4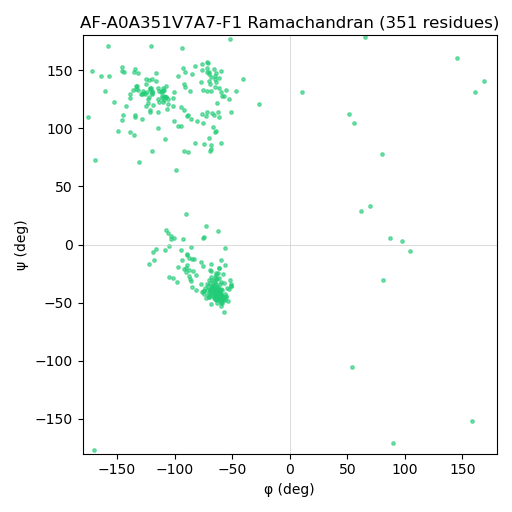72 9.249 -3.285 1.00 82.56 307 SER A N 1
ATOM 2393 C CA . SER A 1 307 ? 1.871 8.875 -3.475 1.00 82.56 307 SER A CA 1
ATOM 2394 C C . SER A 1 307 ? 2.027 7.385 -3.241 1.00 82.56 307 SER A C 1
ATOM 2396 O O . SER A 1 307 ? 1.549 6.860 -2.246 1.00 82.56 307 SER A O 1
ATOM 2398 N N . VAL A 1 308 ? 2.698 6.687 -4.144 1.00 82.81 308 VAL A N 1
ATOM 2399 C CA . VAL A 1 308 ? 2.950 5.252 -4.067 1.00 82.81 308 VAL A CA 1
ATOM 2400 C C . VAL A 1 308 ? 4.437 5.021 -4.265 1.00 82.81 308 VAL A C 1
ATOM 2402 O O . VAL A 1 308 ? 5.007 5.475 -5.253 1.00 82.81 308 VAL A O 1
ATOM 2405 N N . THR A 1 309 ? 5.053 4.259 -3.373 1.00 85.50 309 THR A N 1
ATOM 2406 C CA . THR A 1 309 ? 6.409 3.732 -3.509 1.00 85.50 309 THR A CA 1
ATOM 2407 C C . THR A 1 309 ? 6.360 2.210 -3.483 1.00 85.50 309 THR A C 1
ATOM 2409 O O . THR A 1 309 ? 5.743 1.628 -2.597 1.00 85.50 309 THR A O 1
ATOM 2412 N N . ILE A 1 310 ? 7.011 1.567 -4.451 1.00 84.25 310 ILE A N 1
ATOM 2413 C CA . ILE A 1 310 ? 7.114 0.110 -4.562 1.00 84.25 310 ILE A CA 1
ATOM 2414 C C . ILE A 1 310 ? 8.588 -0.277 -4.605 1.00 84.25 310 ILE A C 1
ATOM 2416 O O . ILE A 1 310 ? 9.359 0.259 -5.409 1.00 84.25 310 ILE A O 1
ATOM 2420 N N . GLU A 1 311 ? 8.948 -1.248 -3.773 1.00 86.94 311 GLU A N 1
ATOM 2421 C CA . GLU A 1 311 ? 10.277 -1.851 -3.716 1.00 86.94 311 GLU A CA 1
ATOM 2422 C C . GLU A 1 311 ? 10.131 -3.377 -3.817 1.00 86.94 311 GLU A C 1
ATOM 2424 O O . GLU A 1 311 ? 9.285 -3.950 -3.125 1.00 86.94 311 GLU A O 1
ATOM 2429 N N . PRO A 1 312 ? 10.904 -4.059 -4.677 1.00 85.38 312 PRO A N 1
ATOM 2430 C CA . PRO A 1 312 ? 10.803 -5.501 -4.833 1.00 85.38 312 PRO A CA 1
ATOM 2431 C C . PRO A 1 312 ? 11.350 -6.238 -3.611 1.00 85.38 312 PRO A C 1
ATOM 2433 O O . PRO A 1 312 ? 12.235 -5.761 -2.896 1.00 85.38 312 PRO A O 1
ATOM 2436 N N . GLY A 1 313 ? 10.863 -7.461 -3.437 1.00 80.06 313 GLY A N 1
ATOM 2437 C CA . GLY A 1 313 ? 11.128 -8.279 -2.266 1.00 80.06 313 GLY A CA 1
ATOM 2438 C C . GLY A 1 313 ? 10.101 -8.043 -1.164 1.00 80.06 313 GLY A C 1
ATOM 2439 O O . GLY A 1 313 ? 9.067 -7.422 -1.352 1.00 80.06 313 GLY A O 1
ATOM 2440 N N . GLY A 1 314 ? 10.364 -8.596 0.008 1.00 74.19 314 GLY A N 1
ATOM 2441 C CA . GLY A 1 314 ? 9.398 -8.622 1.096 1.00 74.19 314 GLY A CA 1
ATOM 2442 C C . GLY A 1 314 ? 9.550 -9.910 1.879 1.00 74.19 314 GLY A C 1
ATOM 2443 O O . GLY A 1 314 ? 10.159 -10.873 1.409 1.00 74.19 314 GLY A O 1
ATOM 2444 N N . ASN A 1 315 ? 9.046 -9.906 3.106 1.00 81.38 315 ASN A N 1
ATOM 2445 C CA . ASN A 1 315 ? 8.971 -11.133 3.881 1.00 81.38 315 ASN A CA 1
ATOM 2446 C C . ASN A 1 315 ? 7.728 -11.915 3.460 1.00 81.38 315 ASN A C 1
ATOM 2448 O O . ASN A 1 315 ? 6.741 -11.325 3.025 1.00 81.38 315 ASN A O 1
ATOM 2452 N N . GLU A 1 316 ? 7.781 -13.232 3.637 1.00 86.00 316 GLU A N 1
ATOM 2453 C CA . GLU A 1 316 ? 6.611 -14.091 3.491 1.00 86.00 316 GLU A CA 1
ATOM 2454 C C . GLU A 1 316 ? 5.464 -13.559 4.357 1.00 86.00 316 GLU A C 1
ATOM 2456 O O . GLU A 1 316 ? 5.626 -13.343 5.565 1.00 86.00 316 GLU A O 1
ATOM 2461 N N . VAL A 1 317 ? 4.311 -13.329 3.727 1.00 85.75 317 VAL A N 1
ATOM 2462 C CA . VAL A 1 317 ? 3.103 -12.906 4.430 1.00 85.75 317 VAL A CA 1
ATOM 2463 C C . VAL A 1 317 ? 2.396 -14.155 4.941 1.00 85.75 317 VAL A C 1
ATOM 2465 O O . VAL A 1 317 ? 1.826 -14.926 4.175 1.00 85.75 317 VAL A O 1
ATOM 2468 N N . ILE A 1 318 ? 2.436 -14.360 6.257 1.00 87.38 318 ILE A N 1
ATOM 2469 C CA . ILE A 1 318 ? 1.783 -15.499 6.906 1.00 87.38 318 ILE A CA 1
ATOM 2470 C C . ILE A 1 318 ? 0.401 -15.066 7.387 1.00 87.38 318 ILE A C 1
ATOM 2472 O O . ILE A 1 318 ? 0.286 -14.201 8.257 1.00 87.38 318 ILE A O 1
ATOM 2476 N N . MET A 1 319 ? -0.640 -15.711 6.859 1.00 89.06 319 MET A N 1
ATOM 2477 C CA . MET A 1 319 ? -2.015 -15.496 7.307 1.00 89.06 319 MET A CA 1
ATOM 2478 C C . MET A 1 319 ? -2.176 -15.829 8.800 1.00 89.06 319 MET A C 1
ATOM 2480 O O . MET A 1 319 ? -1.751 -16.902 9.251 1.00 89.06 319 MET A O 1
ATOM 2484 N N . PRO A 1 320 ? -2.798 -14.940 9.592 1.00 87.94 320 PRO A N 1
ATOM 2485 C CA . PRO A 1 320 ? -2.963 -15.165 11.015 1.00 87.94 320 PRO A CA 1
ATOM 2486 C C . PRO A 1 320 ? -3.995 -16.263 11.290 1.00 87.94 320 PRO A C 1
ATOM 2488 O O . PRO A 1 320 ? -4.973 -16.433 10.570 1.00 87.94 320 PRO A O 1
ATOM 2491 N N . THR A 1 321 ? -3.799 -16.997 12.387 1.00 87.12 321 THR A N 1
ATOM 2492 C CA . THR A 1 321 ? -4.687 -18.105 12.792 1.00 87.12 321 THR A CA 1
ATOM 2493 C C . THR A 1 321 ? -5.404 -17.861 14.120 1.00 87.12 321 THR A C 1
ATOM 2495 O O . THR A 1 321 ? -6.187 -18.701 14.564 1.00 87.12 321 THR A O 1
ATOM 2498 N N . ASN A 1 322 ? -5.103 -16.752 14.804 1.00 88.44 322 ASN A N 1
ATOM 2499 C CA . ASN A 1 322 ? -5.660 -16.438 16.119 1.00 88.44 322 ASN A CA 1
ATOM 2500 C C . ASN A 1 322 ? -6.939 -15.605 15.985 1.00 88.44 322 ASN A C 1
ATOM 2502 O O . ASN A 1 322 ? -6.924 -14.379 16.094 1.00 88.44 322 ASN A O 1
ATOM 2506 N N . PHE A 1 323 ? -8.048 -16.280 15.703 1.00 87.00 323 PHE A N 1
ATOM 2507 C CA . PHE A 1 323 ? -9.325 -15.619 15.468 1.00 87.00 323 PHE A CA 1
ATOM 2508 C C . PHE A 1 323 ? -10.093 -15.330 16.756 1.00 87.00 323 PHE A C 1
ATOM 2510 O O . PHE A 1 323 ? -10.080 -16.121 17.705 1.00 87.00 323 PHE A O 1
ATOM 2517 N N . VAL A 1 324 ? -10.836 -14.222 16.760 1.00 82.81 324 VAL A N 1
ATOM 2518 C CA . VAL A 1 324 ? -11.829 -13.934 17.796 1.00 82.81 324 VAL A CA 1
ATOM 2519 C C . VAL A 1 324 ? -12.824 -15.090 17.890 1.00 82.81 324 VAL A C 1
ATOM 2521 O O . VAL A 1 324 ? -13.359 -15.583 16.896 1.00 82.81 324 VAL A O 1
ATOM 2524 N N . ASN A 1 325 ? -13.096 -15.540 19.112 1.00 80.19 325 ASN A N 1
ATOM 2525 C CA . ASN A 1 325 ? -14.119 -16.555 19.329 1.00 80.19 325 ASN A CA 1
ATOM 2526 C C . ASN A 1 325 ? -15.517 -15.941 19.124 1.00 80.19 325 ASN A C 1
ATOM 2528 O O . ASN A 1 325 ? -15.740 -14.765 19.417 1.00 80.19 325 ASN A O 1
ATOM 2532 N N . GLN A 1 326 ? -16.485 -16.757 18.710 1.00 75.50 326 GLN A N 1
ATOM 2533 C CA . GLN A 1 326 ? -17.875 -16.369 18.461 1.00 75.50 326 GLN A CA 1
ATOM 2534 C C . GLN A 1 326 ? -18.509 -15.605 19.635 1.00 75.50 326 GLN A C 1
ATOM 2536 O O . GLN A 1 326 ? -19.283 -14.675 19.432 1.00 75.50 326 GLN A O 1
ATOM 2541 N N . THR A 1 327 ? -18.138 -15.935 20.873 1.00 74.25 327 THR A N 1
ATOM 2542 C CA . THR A 1 327 ? -18.602 -15.220 22.072 1.00 74.25 327 THR A CA 1
ATOM 2543 C C . THR A 1 327 ? -18.222 -13.734 22.064 1.00 74.25 327 THR A C 1
ATOM 2545 O O . THR A 1 327 ? -19.006 -12.899 22.510 1.00 74.25 327 THR A O 1
ATOM 2548 N N . VAL A 1 328 ? -17.026 -13.393 21.573 1.00 72.44 328 VAL A N 1
ATOM 2549 C CA . VAL A 1 328 ? -16.551 -12.003 21.478 1.00 72.44 328 VAL A CA 1
ATOM 2550 C C . VAL A 1 328 ? -17.325 -11.270 20.384 1.00 72.44 328 VAL A C 1
ATOM 2552 O O . VAL A 1 328 ? -17.825 -10.175 20.622 1.00 72.44 328 VAL A O 1
ATOM 2555 N N . VAL A 1 329 ? -17.531 -11.918 19.237 1.00 72.81 329 VAL A N 1
ATOM 2556 C CA . VAL A 1 329 ? -18.354 -11.401 18.130 1.00 72.81 329 VAL A CA 1
ATOM 2557 C C . VAL A 1 329 ? -19.784 -11.084 18.589 1.00 72.81 329 VAL A C 1
ATOM 2559 O O . VAL A 1 329 ? -20.306 -9.995 18.331 1.00 72.81 329 VAL A O 1
ATOM 2562 N N . GLU A 1 330 ? -20.415 -11.998 19.329 1.00 74.19 330 GLU A N 1
ATOM 2563 C CA . GLU A 1 330 ? -21.754 -11.788 19.893 1.00 74.19 330 GLU A CA 1
ATOM 2564 C C . GLU A 1 330 ? -21.784 -10.644 20.914 1.00 74.19 330 GLU A C 1
ATOM 2566 O O . GLU A 1 330 ? -22.745 -9.872 20.958 1.00 74.19 330 GLU A O 1
ATOM 2571 N N . LEU A 1 331 ? -20.739 -10.515 21.736 1.00 72.12 331 LEU A N 1
ATOM 2572 C CA . LEU A 1 331 ? -20.633 -9.437 22.714 1.00 72.12 331 LEU A CA 1
ATOM 2573 C C . LEU A 1 331 ? -20.527 -8.070 22.027 1.00 72.12 331 LEU A C 1
ATOM 2575 O O . LEU A 1 331 ? -21.267 -7.158 22.394 1.00 72.12 331 LEU A O 1
ATOM 2579 N N . ILE A 1 332 ? -19.663 -7.938 21.015 1.00 72.12 332 ILE A N 1
ATOM 2580 C CA . ILE A 1 332 ? -19.503 -6.699 20.238 1.00 72.12 332 ILE A CA 1
ATOM 2581 C C . ILE A 1 332 ? -20.829 -6.329 19.560 1.00 72.12 332 ILE A C 1
ATOM 2583 O O . ILE A 1 332 ? -21.263 -5.179 19.637 1.00 72.12 332 ILE A O 1
ATOM 2587 N N . SER A 1 333 ? -21.530 -7.314 18.990 1.00 70.81 333 SER A N 1
ATOM 2588 C CA . SER A 1 333 ? -22.845 -7.108 18.366 1.00 70.81 333 SER A CA 1
ATOM 2589 C C . SER A 1 333 ? -23.868 -6.528 19.352 1.00 70.81 333 SER A C 1
ATOM 2591 O O . SER A 1 333 ? -24.545 -5.546 19.050 1.00 70.81 333 SER A O 1
ATOM 2593 N N . ARG A 1 334 ? -23.932 -7.063 20.580 1.00 72.31 334 ARG A N 1
ATOM 2594 C CA . ARG A 1 334 ? -24.827 -6.551 21.636 1.00 72.31 334 ARG A CA 1
ATOM 2595 C C . ARG A 1 334 ? -24.436 -5.157 22.122 1.00 72.31 334 ARG A C 1
ATOM 2597 O O . ARG A 1 334 ? -25.314 -4.355 22.435 1.00 72.31 334 ARG A O 1
ATOM 2604 N N . ILE A 1 335 ? -23.138 -4.858 22.199 1.00 68.06 335 ILE A N 1
ATOM 2605 C CA . ILE A 1 335 ? -22.654 -3.516 22.551 1.00 68.06 335 ILE A CA 1
ATOM 2606 C C . ILE A 1 335 ? -23.100 -2.514 21.484 1.00 68.06 335 ILE A C 1
ATOM 2608 O O . ILE A 1 335 ? -23.624 -1.461 21.841 1.00 68.06 335 ILE A O 1
ATOM 2612 N N . ARG A 1 336 ? -22.981 -2.847 20.193 1.00 65.06 336 ARG A N 1
ATOM 2613 C CA . ARG A 1 336 ? -23.486 -2.001 19.104 1.00 65.06 336 ARG A CA 1
ATOM 2614 C C . ARG A 1 336 ? -24.988 -1.753 19.223 1.00 65.06 336 ARG A C 1
ATOM 2616 O O . ARG A 1 336 ? -25.405 -0.601 19.146 1.00 65.06 336 ARG A O 1
ATOM 2623 N N . GLU A 1 337 ? -25.796 -2.795 19.432 1.00 69.69 337 GLU A N 1
ATOM 2624 C CA . GLU A 1 337 ? -27.247 -2.645 19.631 1.00 69.69 337 GLU A CA 1
ATOM 2625 C C . GLU A 1 337 ? -27.562 -1.692 20.791 1.00 69.69 337 GLU A C 1
ATOM 2627 O O . GLU A 1 337 ? -28.422 -0.818 20.680 1.00 69.69 337 GLU A O 1
ATOM 2632 N N . LEU A 1 338 ? -26.828 -1.823 21.895 1.00 58.12 338 LEU A N 1
ATOM 2633 C CA . LEU A 1 338 ? -26.996 -0.993 23.081 1.00 58.12 338 LEU A CA 1
ATOM 2634 C C . LEU A 1 338 ? -26.555 0.461 22.844 1.00 58.12 338 LEU A C 1
ATOM 2636 O O . LEU A 1 338 ? -27.247 1.380 23.280 1.00 58.12 338 LEU A O 1
ATOM 2640 N N . VAL A 1 339 ? -25.463 0.690 22.111 1.00 54.41 339 VAL A N 1
ATOM 2641 C CA . VAL A 1 339 ? -25.020 2.031 21.691 1.00 54.41 339 VAL A CA 1
ATOM 2642 C C . VAL A 1 339 ? -26.037 2.670 20.745 1.00 54.41 339 VAL A C 1
ATOM 2644 O O . VAL A 1 339 ? -26.372 3.837 20.931 1.00 54.41 339 VAL A O 1
ATOM 2647 N N . MET A 1 340 ? -26.598 1.920 19.791 1.00 58.09 340 MET A N 1
ATOM 2648 C CA . MET A 1 340 ? -27.654 2.429 18.907 1.00 58.09 340 MET A CA 1
ATOM 2649 C C . MET A 1 340 ? -28.953 2.742 19.664 1.00 58.09 340 MET A C 1
ATOM 2651 O O . MET A 1 340 ? -29.613 3.734 19.361 1.00 58.09 340 MET A O 1
ATOM 2655 N N . MET A 1 341 ? -29.300 1.958 20.689 1.00 54.22 341 MET A N 1
ATOM 2656 C CA . MET A 1 341 ? -30.448 2.249 21.556 1.00 54.22 341 MET A CA 1
ATOM 2657 C C . MET A 1 341 ? -30.235 3.486 22.444 1.00 54.22 341 MET A C 1
ATOM 2659 O O . MET A 1 341 ? -31.174 4.249 22.660 1.00 54.22 341 MET A O 1
ATOM 2663 N N . LEU A 1 342 ? -29.023 3.700 22.966 1.00 45.91 342 LEU A N 1
ATOM 2664 C CA . LEU A 1 342 ? -28.717 4.800 23.893 1.00 45.91 342 LEU A CA 1
ATOM 2665 C C . LEU A 1 342 ? -28.333 6.114 23.196 1.00 45.91 342 LEU A C 1
ATOM 2667 O O . LEU A 1 342 ? -28.562 7.183 23.757 1.00 45.91 342 LEU A O 1
ATOM 2671 N N . GLY A 1 343 ? -27.780 6.052 21.983 1.00 42.81 343 GLY A N 1
ATOM 2672 C CA . GLY A 1 343 ? -27.321 7.203 21.196 1.00 42.81 343 GLY A CA 1
ATOM 2673 C C . GLY A 1 343 ? -28.428 8.055 20.567 1.00 42.81 343 GLY A C 1
ATOM 2674 O O . GLY A 1 343 ? -28.125 8.972 19.811 1.00 42.81 343 GLY A O 1
ATOM 2675 N N . GLY A 1 344 ? -29.699 7.784 20.875 1.00 40.59 344 GLY A N 1
ATOM 2676 C CA . GLY A 1 344 ? -30.827 8.538 20.340 1.00 40.59 344 GLY A CA 1
ATOM 2677 C C . GLY A 1 344 ? -31.186 8.096 18.927 1.00 40.59 344 GLY A C 1
ATOM 2678 O O . GLY A 1 344 ? -30.916 8.791 17.950 1.00 40.59 344 GLY A O 1
ATOM 2679 N N . GLY A 1 345 ? -31.878 6.961 18.834 1.00 38.81 345 GLY A N 1
ATOM 2680 C CA . GLY A 1 345 ? -32.737 6.667 17.696 1.00 38.81 345 GLY A CA 1
ATOM 2681 C C . GLY A 1 345 ? -33.830 7.729 17.582 1.00 38.81 345 GLY A C 1
ATOM 2682 O O . GLY A 1 345 ? -34.925 7.555 18.103 1.00 38.81 345 GLY A O 1
ATOM 2683 N N . ASN A 1 346 ? -33.530 8.819 16.878 1.00 37.81 346 ASN A N 1
ATOM 2684 C CA . ASN A 1 346 ? -34.524 9.597 16.156 1.00 37.81 346 ASN A CA 1
ATOM 2685 C C . ASN A 1 346 ? -34.476 9.164 14.684 1.00 37.81 346 ASN A C 1
ATOM 2687 O O . ASN A 1 346 ? -34.096 9.916 13.793 1.00 37.81 346 ASN A O 1
ATOM 2691 N N . ILE A 1 347 ? -34.815 7.894 14.462 1.00 42.72 347 ILE A N 1
ATOM 2692 C CA . ILE A 1 347 ? -35.363 7.411 13.195 1.00 42.72 347 ILE A CA 1
ATOM 2693 C C . ILE A 1 347 ? -36.742 6.845 13.547 1.00 42.72 347 ILE A C 1
ATOM 2695 O O . ILE A 1 347 ? -36.921 5.657 13.789 1.00 42.72 347 ILE A O 1
ATOM 2699 N N . GLY A 1 348 ? -37.696 7.754 13.676 1.00 37.91 348 GLY A N 1
ATOM 2700 C CA . GLY A 1 348 ? -39.128 7.521 13.842 1.00 37.91 348 GLY A CA 1
ATOM 2701 C C . GLY A 1 348 ? -39.746 8.911 13.825 1.00 37.91 348 GLY A C 1
ATOM 2702 O O . GLY A 1 348 ? -39.392 9.740 14.648 1.00 37.91 348 GLY A O 1
ATOM 2703 N N . GLU A 1 349 ? -40.477 9.313 12.796 1.00 36.19 349 GLU A N 1
ATOM 2704 C CA . GLU A 1 349 ? -41.821 8.867 12.420 1.00 36.19 349 GLU A CA 1
ATOM 2705 C C . GLU A 1 349 ? -42.122 9.492 11.029 1.00 36.19 349 GLU A C 1
ATOM 2707 O O . GLU A 1 349 ? -41.587 10.552 10.723 1.00 36.19 349 GLU A O 1
ATOM 2712 N N . THR A 1 350 ? -42.903 8.944 10.095 1.00 40.16 350 THR A N 1
ATOM 2713 C CA . THR A 1 350 ? -44.061 8.047 10.178 1.00 40.16 350 THR A CA 1
ATOM 2714 C C . THR A 1 350 ? -44.252 7.258 8.877 1.00 40.16 350 THR A C 1
ATOM 2716 O O . THR A 1 350 ? -44.083 7.772 7.774 1.00 40.16 350 THR A O 1
ATOM 2719 N N . VAL A 1 351 ? -44.706 6.023 9.077 1.00 40.34 351 VAL A N 1
ATOM 2720 C CA . VAL A 1 351 ? -45.502 5.163 8.192 1.00 40.34 351 VAL A CA 1
ATOM 2721 C C . VAL A 1 351 ? -46.599 5.933 7.446 1.00 40.34 351 VAL A C 1
ATOM 2723 O O . VAL A 1 351 ? -47.293 6.730 8.068 1.00 40.34 351 VAL A O 1
ATOM 2726 N N . ASP A 1 352 ? -46.846 5.576 6.184 1.00 29.89 352 ASP A N 1
ATOM 2727 C CA . ASP A 1 352 ? -48.216 5.467 5.675 1.00 29.89 352 ASP A CA 1
ATOM 2728 C C . ASP A 1 352 ? -48.361 4.162 4.868 1.00 29.89 352 ASP A C 1
ATOM 2730 O O . ASP A 1 352 ? -47.718 3.979 3.837 1.00 29.89 352 ASP A O 1
ATOM 2734 N N . LEU A 1 353 ? -49.154 3.269 5.476 1.00 35.31 353 LEU A N 1
ATOM 2735 C CA . LEU A 1 353 ? -49.916 2.091 5.013 1.00 35.31 353 LEU A CA 1
ATOM 2736 C C . LEU A 1 353 ? -49.492 1.312 3.757 1.00 35.31 353 LEU A C 1
ATOM 2738 O O . LEU A 1 353 ? -49.609 1.839 2.629 1.00 35.31 353 LEU A O 1
#

Sequence (353 aa):
MGKHVRRIMLLLLLAIAVYLGIRLYPVWKAAVYLSENMDFAHYTYELEVELDQEEMQREQGRLLEILAAVTGFEPEAMCRLTVRGSVWEDTIHALIYPGGMEGVQATESPLIELYLGSDTDVVNETYIYNAVRNHLAEKVRLLGLVMPEQNEMLYMTLEQVEQIFGLDLKGVRDFSLQTDGEGIGAGQYFIMLALMSREKAAEGSRFTLETEQVGLEVTVPEGDSADVVSAPVLRLHMEQVHSMEEEHSMEEEHSMEDSGSTEGGFPGKILHSIKELAGLDGKVDQILSQMGFPVSGEQLAVVKSLSVTIEPGGNEVIMPTNFVNQTVVELISRIRELVMMLGGGNIGETVDL

Mean predicted aligned error: 14.35 Å

Radius of gyration: 26.41 Å; Cα contacts (8 Å, |Δi|>4): 493; chains: 1; bounding box: 80×58×95 Å

pLDDT: mean 70.5, std 18.5, range [26.0, 92.75]

Secondary structure (DSSP, 8-state):
-HHHHHHHHHHHHHHHHHHHHHHHHHHHHHHHHHHHH--SSEEEEEEEEEE-TTTS-HHHHHHHHHHHHHHT--HHHHHEEEEEEEEETTEEEEEEEET-TTT--TTPPPSEEEEE-SS--EEEHHHHHHHHHHHHHHH-TTHHHHS----S--EEEHHHHHHHHT---HHHHS------S----HHHHHHHHHTSEEEE-SSEEEEEEE-SSEEEEEEEE---STT--PPPEEEEEEE---------------------------THHHHHHHHHHHT-TTHHHHHHHHTT---STTTGGGEEEEEEEEEE-----PPP--BPPHHHHHHHHHHHHHHHHHS----------

Nearest PDB structures (foldseek):
  1p32-assembly1_A  TM=5.668E-01  e=7.401E+00  Homo sapiens

Solvent-accessible surface area (backbone atoms only — not comparable to full-atom values): 20029 Å² total; per-residue (Å²): 118,68,72,61,55,52,50,52,53,51,51,51,51,49,52,51,51,52,50,47,48,67,66,44,47,62,42,45,53,50,10,43,50,45,43,75,60,56,42,89,43,29,21,29,38,39,35,38,38,32,47,32,75,86,62,38,54,74,70,60,49,50,51,44,46,50,49,16,69,48,40,62,49,56,53,70,26,65,34,20,33,26,37,39,36,36,34,35,70,61,32,38,38,42,34,33,32,67,41,26,78,92,60,63,50,100,80,64,77,48,50,40,40,38,38,43,38,93,89,58,43,35,33,40,48,35,41,46,50,44,38,26,45,52,38,46,19,70,78,35,64,70,47,48,77,73,52,73,85,66,87,64,81,29,28,41,42,51,70,56,48,25,68,60,72,68,50,89,52,58,81,70,66,73,58,63,65,80,73,90,56,85,70,73,45,36,69,46,39,26,49,48,54,69,75,31,50,77,46,84,50,100,68,22,43,36,34,39,40,80,54,98,40,42,36,41,37,39,40,38,52,69,65,98,54,97,85,61,87,66,70,49,37,44,34,41,38,36,42,61,76,77,84,86,77,80,81,85,76,90,77,90,81,89,83,83,90,80,96,69,86,81,78,72,87,53,71,62,59,62,52,47,51,52,21,62,74,36,73,36,63,64,52,58,49,45,50,40,46,59,71,79,40,72,80,53,78,80,66,45,63,27,44,39,32,40,38,41,40,38,36,48,42,68,71,86,74,75,83,84,83,51,58,62,52,67,69,56,56,53,49,53,37,51,49,50,55,50,48,53,65,70,70,62,74,79,82,76,86,80,89,82,133

Foldseek 3Di:
DVVVVVVVVVVVVVVVVVVCCVVLVQLLVLLQLCLVFDDPQKWKKKKKFAFDLVLDDPVRLVVLVVLCVQLVHDSNQSRIKMWIWIHHRWKIWIFIGGNHPVPDDVPDHGQWIWIAGDPFIKIFPLSVLQSRQVNVCVVPVVSCVVRDRDPDGAMDTVVLVCVQVVDDCCLVRVQTLPPVDSPQHSLLSSLLQVPFDWDQDPFGIWTWDDDPFKIWIWGGGDDPDPPDPDFIKIKIKGADDDPPDDDDDDDDDDDDDDDDDPDPPDPVVVVVVSCVSSVVVVVVCSVCSNVSDHPDDSRCSRTRMMMMMMTGHDDDDDDDDRYDDVVVSVVSSVVVVVCCVVVDPPPDDDDDD